Protein AF-X1A0X9-F1 (afdb_monomer)

Mean predicted aligned error: 16.01 Å

Sequence (288 aa):
DVGWDKLLSEEGLNEELKSFVETYFEEREELEEETRKKLEEKIEGTEGEEDKETEKIEEIKRKKLLKALTECVDLVEEVKKYYQNTSWDKLLCEGELSEELKSFINTYFKAKIKSGESIESSDVEETEKIKSKKSLKALIEKLQEMQVLLREKHKKLKDNILNDEKIEETRKEIDALTGKIDKFNKEISQRTLGGQIYLTLNDEEITEQFKKFWLDGKMIKEIDYPIFFAVNQKSLKNNKGEYRYKRGVKGGFLLDKYGRSIIDHDLDEIAEAFVKLAKKQNFNFWRT

pLDDT: mean 73.27, std 16.55, range [26.83, 92.25]

Nearest PDB structures (foldseek):
  5lj5-assembly1_G  TM=5.601E-01  e=1.591E+00  Saccharomyces cerevisiae
  6v1v-assembly1_C  TM=4.892E-01  e=6.220E+00  Bacillus thuringiensis
  1huw-assembly1_A-2  TM=1.581E-01  e=6.555E+00  Homo sapiens

Solvent-accessible surface area (backbone atoms only — not comparable to full-atom values): 17482 Å² total; per-residue (Å²): 141,79,75,90,77,76,71,78,62,78,88,80,60,61,67,69,60,54,51,52,51,51,54,54,47,53,60,48,49,53,51,51,50,55,50,46,51,66,48,44,80,72,45,90,80,87,88,87,92,58,74,73,64,49,53,54,51,49,52,53,51,50,57,52,49,52,51,54,48,50,55,49,51,52,49,51,53,55,50,36,75,80,41,73,85,45,50,53,83,49,90,73,71,76,86,80,57,56,69,66,60,53,50,46,52,58,49,56,42,51,50,38,68,70,70,68,61,72,88,82,78,80,90,81,86,86,84,76,101,66,91,69,78,79,48,72,66,60,52,52,54,52,45,52,54,50,53,52,52,49,52,54,53,53,47,49,62,71,69,62,79,58,55,76,72,56,48,55,54,50,48,54,51,45,53,54,50,48,57,50,46,52,52,50,50,54,56,49,15,63,72,30,70,36,12,39,53,34,39,43,74,70,35,68,72,49,31,51,53,48,52,52,53,51,48,52,61,51,45,59,70,71,65,67,70,91,79,87,85,87,77,73,88,42,60,56,46,48,100,83,71,45,76,37,60,37,61,44,99,87,70,48,72,36,59,46,102,83,72,45,74,36,68,43,61,50,63,66,61,53,50,52,52,49,51,53,48,37,57,75,70,62,38,79,94,61,72,125

Radius of gyration: 31.4 Å; Cα contacts (8 Å, |Δi|>4): 164; chains: 1; bounding box: 65×53×104 Å

Organism: NCBI:txid412755

Structure (mmCIF, N/CA/C/O backbone):
data_AF-X1A0X9-F1
#
_entry.id   AF-X1A0X9-F1
#
loop_
_atom_site.group_PDB
_atom_site.id
_atom_site.type_sym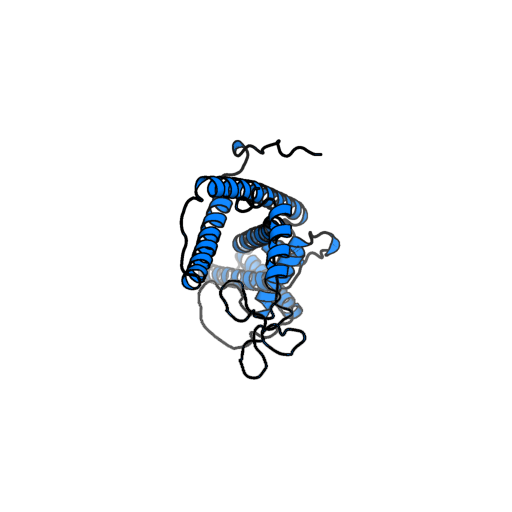bol
_atom_site.label_atom_id
_atom_site.label_alt_id
_atom_site.label_comp_id
_atom_site.label_asym_id
_atom_site.label_entity_id
_atom_site.label_seq_id
_atom_site.pdbx_PDB_ins_code
_atom_site.Cartn_x
_atom_site.Cartn_y
_atom_site.Cartn_z
_atom_site.occupancy
_atom_site.B_iso_or_equiv
_atom_site.auth_seq_id
_atom_site.auth_comp_id
_atom_site.auth_asym_id
_atom_site.auth_atom_id
_atom_site.pdbx_PDB_model_num
ATOM 1 N N . ASP A 1 1 ? -7.364 24.391 -23.425 1.00 31.00 1 ASP A N 1
ATOM 2 C CA . ASP A 1 1 ? -6.450 25.422 -22.908 1.00 31.00 1 ASP A CA 1
ATOM 3 C C . ASP A 1 1 ? -6.927 25.998 -21.596 1.00 31.00 1 ASP A C 1
ATOM 5 O O . ASP A 1 1 ? -7.719 26.929 -21.569 1.00 31.00 1 ASP A O 1
ATOM 9 N N . VAL A 1 2 ? -6.456 25.412 -20.497 1.00 32.84 2 VAL A N 1
ATOM 10 C CA . VAL A 1 2 ? -6.503 26.031 -19.170 1.00 32.84 2 VAL A CA 1
ATOM 11 C C . VAL A 1 2 ? -5.038 26.209 -18.787 1.00 32.84 2 VAL A C 1
ATOM 13 O O . VAL A 1 2 ? -4.324 25.223 -18.635 1.00 32.84 2 VAL A O 1
ATOM 16 N N . GLY A 1 3 ? -4.571 27.458 -18.807 1.00 27.02 3 GLY A N 1
ATOM 17 C CA . GLY A 1 3 ? -3.156 27.813 -18.708 1.00 27.02 3 GLY A CA 1
ATOM 18 C C . GLY A 1 3 ? -2.500 27.309 -17.424 1.00 27.02 3 GLY A C 1
ATOM 19 O O . GLY A 1 3 ? -3.051 27.452 -16.333 1.00 27.02 3 GLY A O 1
ATOM 20 N N . TRP A 1 4 ? -1.299 26.758 -17.587 1.00 35.25 4 TRP A N 1
ATOM 21 C CA . TRP A 1 4 ? -0.428 26.203 -16.548 1.00 35.25 4 TRP A CA 1
ATOM 22 C C . TRP A 1 4 ? 0.166 27.258 -15.590 1.00 35.25 4 TRP A C 1
ATOM 24 O O . TRP A 1 4 ? 0.872 26.898 -14.655 1.00 35.25 4 TRP A O 1
ATOM 34 N N . ASP A 1 5 ? -0.165 28.541 -15.774 1.00 33.53 5 ASP A N 1
ATOM 35 C CA . ASP A 1 5 ? 0.433 29.673 -15.049 1.00 33.53 5 ASP A CA 1
ATOM 36 C C . ASP A 1 5 ? -0.323 30.112 -13.787 1.00 33.53 5 ASP A C 1
ATOM 38 O O . ASP A 1 5 ? 0.104 31.044 -13.104 1.00 33.53 5 ASP A O 1
ATOM 42 N N . LYS A 1 6 ? -1.428 29.456 -13.407 1.00 39.69 6 LYS A N 1
ATOM 43 C CA . LYS A 1 6 ? -2.009 29.671 -12.070 1.00 39.69 6 LYS A CA 1
ATOM 44 C C . LYS A 1 6 ? -1.273 28.815 -11.043 1.00 39.69 6 LYS A C 1
ATOM 46 O O . LYS A 1 6 ? -1.774 27.803 -10.564 1.00 39.69 6 LYS A O 1
ATOM 51 N N . LEU A 1 7 ? -0.053 29.260 -10.757 1.00 39.19 7 LEU A N 1
ATOM 52 C CA . LEU A 1 7 ? 0.775 28.852 -9.631 1.00 39.19 7 LEU A CA 1
ATOM 53 C C . LEU A 1 7 ? -0.057 28.936 -8.344 1.00 39.19 7 LEU A C 1
ATOM 55 O O . LEU A 1 7 ? -0.486 30.018 -7.942 1.00 39.19 7 LEU A O 1
ATOM 59 N N . LEU A 1 8 ? -0.306 27.789 -7.715 1.00 39.22 8 LEU A N 1
ATOM 60 C CA . LEU A 1 8 ? -0.727 27.753 -6.318 1.00 39.22 8 LEU A CA 1
ATOM 61 C C . LEU A 1 8 ? 0.445 28.296 -5.492 1.00 39.22 8 LEU A C 1
ATOM 63 O O . LEU A 1 8 ? 1.533 27.727 -5.526 1.00 39.22 8 LEU A O 1
ATOM 67 N N . SER A 1 9 ? 0.244 29.422 -4.808 1.00 45.66 9 SER A N 1
ATOM 68 C CA . SER A 1 9 ? 1.232 29.968 -3.878 1.00 45.66 9 SER A CA 1
ATOM 69 C C . SER A 1 9 ? 1.396 29.015 -2.695 1.00 45.66 9 SER A C 1
ATOM 71 O O . SER A 1 9 ? 0.411 28.696 -2.023 1.00 45.66 9 SER A O 1
ATOM 73 N N . GLU A 1 10 ? 2.631 28.614 -2.402 1.00 46.69 10 GLU A N 1
ATOM 74 C CA . GLU A 1 10 ? 2.994 27.803 -1.229 1.00 46.69 10 GLU A CA 1
ATOM 75 C C . GLU A 1 10 ? 2.571 28.449 0.107 1.00 46.69 10 GLU A C 1
ATOM 77 O O . GLU A 1 10 ? 2.489 27.763 1.125 1.00 46.69 10 GLU A O 1
ATOM 82 N N . GLU A 1 11 ? 2.241 29.745 0.110 1.00 46.94 11 GLU A N 1
ATOM 83 C CA . GLU A 1 11 ? 1.729 30.508 1.258 1.00 46.94 11 GLU A CA 1
ATOM 84 C C . GLU A 1 11 ? 0.409 29.975 1.855 1.00 46.94 11 GLU A C 1
ATOM 86 O O . GLU A 1 11 ? 0.085 30.301 2.993 1.00 46.94 11 GLU A O 1
ATOM 91 N N . GLY A 1 12 ? -0.378 29.191 1.107 1.00 48.03 12 GLY A N 1
ATOM 92 C CA . GLY A 1 12 ? -1.723 28.757 1.523 1.00 48.03 12 GLY A CA 1
ATOM 93 C C . GLY A 1 12 ? -1.831 27.340 2.099 1.00 48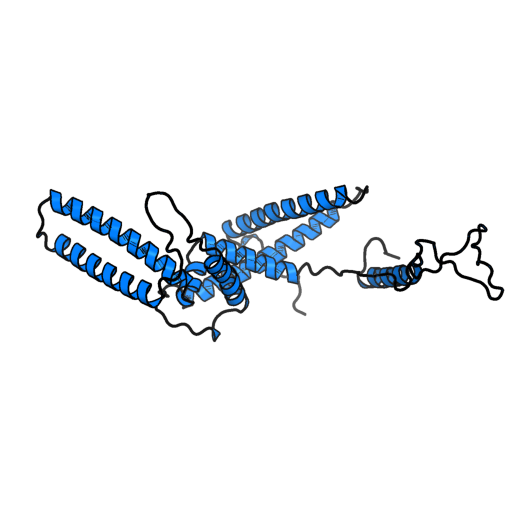.03 12 GLY A C 1
ATOM 94 O O . GLY A 1 12 ? -2.941 26.902 2.389 1.00 48.03 12 GLY A O 1
ATOM 95 N N . LEU A 1 13 ? -0.723 26.601 2.210 1.00 52.62 13 LEU A N 1
ATOM 96 C CA . LEU A 1 13 ? -0.721 25.168 2.537 1.00 52.62 13 LEU A CA 1
ATOM 97 C C . LEU A 1 13 ? -0.243 24.895 3.969 1.00 52.62 13 LEU A C 1
ATOM 99 O O . LEU A 1 13 ? 0.706 25.520 4.436 1.00 52.62 13 LEU A O 1
ATOM 103 N N . ASN A 1 14 ? -0.891 23.931 4.633 1.00 65.75 14 ASN A N 1
ATOM 104 C CA . ASN A 1 14 ? -0.558 23.469 5.985 1.00 65.75 14 ASN A CA 1
ATOM 105 C C . ASN A 1 14 ? 0.909 22.984 6.056 1.00 65.75 14 ASN A C 1
ATOM 107 O O . ASN A 1 14 ? 1.331 22.184 5.220 1.00 65.75 14 ASN A O 1
ATOM 111 N N . GLU A 1 15 ? 1.658 23.451 7.061 1.00 69.31 15 GLU A N 1
ATOM 112 C CA . GLU A 1 15 ? 3.047 23.061 7.379 1.00 69.31 15 GLU A CA 1
ATOM 113 C C . GLU A 1 15 ? 3.237 21.535 7.410 1.00 69.31 15 GLU A C 1
ATOM 115 O O . GLU A 1 15 ? 4.226 21.015 6.901 1.00 69.31 15 GLU A O 1
ATOM 120 N N . GLU A 1 16 ? 2.244 20.803 7.918 1.00 67.50 16 GLU A N 1
ATOM 121 C CA . GLU A 1 16 ? 2.253 19.337 7.995 1.00 67.50 16 GLU A CA 1
ATOM 122 C C . GLU A 1 16 ? 2.341 18.672 6.609 1.00 67.50 16 GLU A C 1
ATOM 124 O O . GLU A 1 16 ? 3.044 17.681 6.422 1.00 67.50 16 GLU A O 1
ATOM 129 N N . LEU A 1 17 ? 1.669 19.242 5.602 1.00 65.50 17 LEU A N 1
ATOM 130 C CA . LEU A 1 17 ? 1.714 18.722 4.233 1.00 65.50 17 LEU A CA 1
ATOM 131 C C . LEU A 1 17 ? 3.053 19.012 3.567 1.00 65.50 17 LEU A C 1
ATOM 133 O O . LEU A 1 17 ? 3.542 18.177 2.810 1.00 65.50 17 LEU A O 1
ATOM 137 N N . LYS A 1 18 ? 3.647 20.174 3.856 1.00 68.56 18 LYS A N 1
ATOM 138 C CA . LYS A 1 18 ? 4.980 20.524 3.355 1.00 68.56 18 LYS A CA 1
ATOM 139 C C . LYS A 1 18 ? 6.025 19.567 3.917 1.00 68.56 18 LYS A C 1
ATOM 141 O O . LYS A 1 18 ? 6.760 18.971 3.138 1.00 68.56 18 LYS A O 1
ATOM 146 N N . SER A 1 19 ? 5.996 19.341 5.232 1.00 76.50 19 SER A N 1
ATOM 147 C CA . SER A 1 19 ? 6.885 18.390 5.903 1.00 76.50 19 SER A CA 1
ATOM 148 C C . SER A 1 19 ? 6.728 16.972 5.349 1.00 76.50 19 SER A C 1
ATOM 150 O O . SER A 1 19 ? 7.728 16.344 5.024 1.00 76.50 19 SER A O 1
ATOM 152 N N . PHE A 1 20 ? 5.497 16.487 5.148 1.00 74.50 20 PHE A N 1
ATOM 153 C CA . PHE A 1 20 ? 5.277 15.157 4.570 1.00 74.50 20 PHE A CA 1
ATOM 154 C C . PHE A 1 20 ? 5.839 15.024 3.145 1.00 74.50 20 PHE A C 1
ATOM 156 O O . PHE A 1 20 ? 6.428 13.999 2.808 1.00 74.50 20 PHE A O 1
ATOM 163 N N . VAL A 1 21 ? 5.656 16.045 2.297 1.00 70.69 21 VAL A N 1
ATOM 164 C CA . VAL A 1 21 ? 6.217 16.056 0.936 1.00 70.69 21 VAL A CA 1
ATOM 165 C C . VAL A 1 21 ? 7.739 16.030 0.979 1.00 70.69 21 VAL A C 1
ATOM 167 O O . VAL A 1 21 ? 8.342 15.270 0.229 1.00 70.69 21 VAL A O 1
ATOM 170 N N . GLU A 1 22 ? 8.349 16.831 1.847 1.00 75.88 22 GLU A N 1
ATOM 171 C CA . GLU A 1 22 ? 9.802 16.909 1.990 1.00 75.88 22 GLU A CA 1
ATOM 172 C C . GLU A 1 22 ? 10.392 15.564 2.423 1.00 75.88 22 GLU A C 1
ATOM 174 O O . GLU A 1 22 ? 11.222 15.014 1.704 1.00 75.88 22 GLU A O 1
ATOM 179 N N . THR A 1 23 ? 9.846 14.950 3.478 1.00 81.06 23 THR A N 1
ATOM 180 C CA . THR A 1 23 ? 10.265 13.614 3.929 1.00 81.06 23 THR A CA 1
ATOM 181 C C . THR A 1 23 ? 10.050 12.543 2.856 1.00 81.06 23 THR A C 1
ATOM 183 O O . THR A 1 23 ? 10.909 11.690 2.652 1.00 81.06 23 THR A O 1
ATOM 186 N N . TYR A 1 24 ? 8.935 12.583 2.117 1.00 76.38 24 TYR A N 1
ATOM 187 C CA . TYR A 1 24 ? 8.699 11.644 1.014 1.00 76.38 24 TYR A CA 1
ATOM 188 C C . TYR A 1 24 ? 9.734 11.799 -0.114 1.00 76.38 24 TYR A C 1
ATOM 190 O O . TYR A 1 24 ? 10.134 10.803 -0.717 1.00 76.38 24 TYR A O 1
ATOM 198 N N . PHE A 1 25 ? 10.170 13.027 -0.419 1.00 71.88 25 PHE A N 1
ATOM 199 C CA . PHE A 1 25 ? 11.222 13.257 -1.411 1.00 71.88 25 PHE A CA 1
ATOM 200 C C . PHE A 1 25 ? 12.578 12.765 -0.930 1.00 71.88 25 PHE A C 1
ATOM 202 O O . PHE A 1 25 ? 13.231 12.075 -1.701 1.00 71.88 25 PHE A O 1
ATOM 209 N N . GLU A 1 26 ? 12.959 13.056 0.313 1.00 76.44 26 GLU A N 1
ATOM 210 C CA . GLU A 1 26 ? 14.209 12.564 0.904 1.00 76.44 26 GLU A CA 1
ATOM 211 C C . GLU A 1 26 ? 14.272 11.027 0.846 1.00 76.44 26 GLU A C 1
ATOM 213 O O . GLU A 1 26 ? 15.204 10.470 0.270 1.00 76.44 26 GLU A O 1
ATOM 218 N N . GLU A 1 27 ? 13.223 10.332 1.312 1.00 75.81 27 GLU A N 1
ATOM 219 C CA . GLU A 1 27 ? 13.134 8.861 1.259 1.00 75.81 27 GLU A CA 1
ATOM 220 C C . GLU A 1 27 ? 13.270 8.313 -0.177 1.00 75.81 27 GLU A C 1
ATOM 222 O O . GLU A 1 27 ? 13.864 7.257 -0.418 1.00 75.81 27 GLU A O 1
ATOM 227 N N . ARG A 1 28 ? 12.680 9.007 -1.157 1.00 71.94 28 ARG A N 1
ATOM 228 C CA . ARG A 1 28 ? 12.667 8.573 -2.559 1.00 71.94 28 ARG A CA 1
ATOM 229 C C . ARG A 1 28 ? 13.978 8.878 -3.271 1.00 71.94 28 ARG A C 1
ATOM 231 O O . ARG A 1 28 ? 14.395 8.083 -4.107 1.00 71.94 28 ARG A O 1
ATOM 238 N N . GLU A 1 29 ? 14.597 10.008 -2.964 1.00 69.69 29 GLU A N 1
ATOM 239 C CA . GLU A 1 29 ? 15.897 10.412 -3.486 1.00 69.69 29 GLU A CA 1
ATOM 240 C C . GLU A 1 29 ? 16.981 9.455 -2.992 1.00 69.69 29 GLU A C 1
ATOM 242 O O . GLU A 1 29 ? 17.726 8.938 -3.817 1.00 69.69 29 GLU A O 1
ATOM 247 N N . GLU A 1 30 ? 16.968 9.077 -1.710 1.00 69.88 30 GLU A N 1
ATOM 248 C CA . GLU A 1 30 ? 17.849 8.029 -1.177 1.00 69.88 30 GLU A CA 1
ATOM 249 C C . GLU A 1 30 ? 17.668 6.687 -1.915 1.00 69.88 30 GLU A C 1
ATOM 251 O O . GLU A 1 30 ? 18.644 6.024 -2.271 1.00 69.88 30 GLU A O 1
ATOM 256 N N . LEU A 1 31 ? 16.424 6.283 -2.206 1.00 66.75 31 LEU A N 1
ATOM 257 C CA . LEU A 1 31 ? 16.124 5.077 -2.995 1.00 66.75 31 LEU A CA 1
ATOM 258 C C . LEU A 1 31 ? 16.600 5.186 -4.455 1.00 66.75 31 LEU A C 1
ATOM 260 O O . LEU A 1 31 ? 17.125 4.220 -5.024 1.00 66.75 31 LEU A O 1
ATOM 264 N N . GLU A 1 32 ? 16.399 6.340 -5.090 1.00 66.94 32 GLU A N 1
ATOM 265 C CA . GLU A 1 32 ? 16.855 6.620 -6.454 1.00 66.94 32 GLU A CA 1
ATOM 266 C C . GLU A 1 32 ? 18.392 6.661 -6.524 1.00 66.94 32 GLU A C 1
ATOM 268 O O . GLU A 1 32 ? 18.976 6.107 -7.453 1.00 66.94 32 GLU A O 1
ATOM 273 N N . GLU A 1 33 ? 19.067 7.225 -5.526 1.00 67.56 33 GLU A N 1
ATOM 274 C CA . GLU A 1 33 ? 20.526 7.265 -5.427 1.00 67.56 33 GLU A CA 1
ATOM 275 C C . GLU A 1 33 ? 21.106 5.871 -5.151 1.00 67.56 33 GLU A C 1
ATOM 277 O O . GLU A 1 33 ? 22.054 5.446 -5.813 1.00 67.56 33 GLU A O 1
ATOM 282 N N . GLU A 1 34 ? 20.493 5.084 -4.262 1.00 69.00 34 GLU A N 1
ATOM 283 C CA . GLU A 1 34 ? 20.912 3.704 -4.009 1.00 69.00 34 GLU A CA 1
ATOM 284 C C . GLU A 1 34 ? 20.747 2.830 -5.266 1.00 69.00 34 GLU A C 1
ATOM 286 O O . GLU A 1 34 ? 21.601 1.992 -5.580 1.00 69.00 34 GLU A O 1
ATOM 291 N N . THR A 1 35 ? 19.663 3.024 -6.024 1.00 66.25 35 THR A N 1
ATOM 292 C CA . THR A 1 35 ? 19.456 2.325 -7.301 1.00 66.25 35 THR A CA 1
ATOM 293 C C . THR A 1 35 ? 20.410 2.804 -8.392 1.00 66.25 35 THR A C 1
ATOM 295 O O . THR A 1 35 ? 20.932 1.955 -9.119 1.00 66.25 35 THR A O 1
ATOM 298 N N . ARG A 1 36 ? 20.704 4.109 -8.479 1.00 64.38 36 ARG A N 1
ATOM 299 C CA . ARG A 1 36 ? 21.745 4.664 -9.362 1.00 64.38 36 ARG A CA 1
ATOM 300 C C . ARG A 1 36 ? 23.106 4.082 -9.035 1.00 64.38 36 ARG A C 1
ATOM 302 O O . ARG A 1 36 ? 23.714 3.497 -9.919 1.00 64.38 36 ARG A O 1
ATOM 309 N N . LYS A 1 37 ? 23.522 4.089 -7.771 1.00 67.94 37 LYS A N 1
ATOM 310 C CA . LYS A 1 37 ? 24.791 3.506 -7.322 1.00 67.94 37 LYS A CA 1
ATOM 311 C C . LYS A 1 37 ? 24.901 2.022 -7.678 1.00 67.94 37 LYS A C 1
ATOM 313 O O . LYS A 1 37 ? 25.917 1.584 -8.207 1.00 67.94 37 LYS A O 1
ATOM 318 N N . LYS A 1 38 ? 23.823 1.247 -7.497 1.00 69.75 38 LYS A N 1
ATOM 319 C CA . LYS A 1 38 ? 23.741 -0.169 -7.925 1.00 69.75 38 LYS A CA 1
ATOM 320 C C . LYS A 1 38 ? 23.810 -0.361 -9.451 1.00 69.75 38 LYS A C 1
ATOM 322 O O . LYS A 1 38 ? 24.124 -1.465 -9.910 1.00 69.75 38 LYS A O 1
ATOM 327 N N . LEU A 1 39 ? 23.441 0.648 -10.243 1.00 58.25 39 LEU A N 1
ATOM 328 C CA . LEU A 1 39 ? 23.500 0.643 -11.710 1.00 58.25 39 LEU A CA 1
ATOM 329 C C . LEU A 1 39 ? 24.841 1.178 -12.238 1.00 58.25 39 LEU A C 1
ATOM 331 O O . LEU A 1 39 ? 25.352 0.638 -13.214 1.00 58.25 39 LEU A O 1
ATOM 335 N N . GLU A 1 40 ? 25.440 2.162 -11.575 1.00 57.12 40 GLU A N 1
ATOM 336 C CA . GLU A 1 40 ? 26.763 2.728 -11.863 1.00 57.12 40 GLU A CA 1
ATOM 337 C C . GLU A 1 40 ? 27.885 1.762 -11.476 1.00 57.12 40 GLU A C 1
ATOM 339 O O . GLU A 1 40 ? 28.820 1.570 -12.244 1.00 57.12 40 GLU A O 1
ATOM 344 N N . GLU A 1 41 ? 27.737 1.001 -10.385 1.00 62.19 41 GLU A N 1
ATOM 345 C CA . GLU A 1 41 ? 28.606 -0.155 -10.104 1.00 62.19 41 GLU A CA 1
ATOM 346 C C . GLU A 1 41 ? 28.582 -1.203 -11.240 1.00 62.19 41 GLU A C 1
ATOM 348 O O . GLU A 1 41 ? 29.479 -2.043 -11.330 1.00 62.19 41 GLU A O 1
ATOM 353 N N . LYS A 1 42 ? 27.576 -1.166 -12.132 1.00 58.50 42 LYS A N 1
ATOM 354 C CA . LYS A 1 42 ? 27.473 -2.026 -13.325 1.00 58.50 42 LYS A CA 1
ATOM 355 C C . LYS A 1 42 ? 27.874 -1.337 -14.632 1.00 58.50 42 LYS A C 1
ATOM 357 O O . LYS A 1 42 ? 28.021 -2.039 -15.634 1.00 58.50 42 LYS A O 1
ATOM 362 N N . ILE A 1 43 ? 28.023 -0.013 -14.662 1.00 48.38 43 ILE A N 1
ATOM 363 C CA . ILE A 1 43 ? 28.309 0.766 -15.872 1.00 48.38 43 ILE A CA 1
ATOM 364 C C . ILE A 1 43 ? 29.393 1.792 -15.532 1.00 48.38 43 ILE A C 1
ATOM 366 O O . ILE A 1 43 ? 29.144 2.785 -14.860 1.00 48.38 43 ILE A O 1
ATOM 370 N N . GLU A 1 44 ? 30.611 1.543 -16.007 1.00 42.78 44 GLU A N 1
ATOM 371 C CA . GLU A 1 44 ? 31.772 2.385 -15.728 1.00 42.78 44 GLU A CA 1
ATOM 372 C C . GLU A 1 44 ? 31.692 3.722 -16.494 1.00 42.78 44 GLU A C 1
ATOM 374 O O . GLU A 1 44 ? 31.927 3.769 -17.701 1.00 42.78 44 GLU A O 1
ATOM 379 N N . GLY A 1 45 ? 31.394 4.798 -15.754 1.00 45.38 45 GLY A N 1
ATOM 380 C CA . GLY A 1 45 ? 31.780 6.184 -16.044 1.00 45.38 45 GLY A CA 1
ATOM 381 C C . GLY A 1 45 ? 30.829 7.020 -16.909 1.00 45.38 45 GLY A C 1
ATOM 382 O O . GLY A 1 45 ? 30.631 6.719 -18.079 1.00 45.38 45 GLY A O 1
ATOM 383 N N . THR A 1 46 ? 30.337 8.131 -16.346 1.00 42.00 46 THR A N 1
ATOM 384 C CA . THR A 1 46 ? 30.655 9.522 -16.750 1.00 42.00 46 THR A CA 1
ATOM 385 C C . THR A 1 46 ? 29.863 10.489 -15.866 1.00 42.00 46 THR A C 1
ATOM 387 O O . THR A 1 46 ? 28.642 10.525 -15.955 1.00 42.00 46 THR A O 1
ATOM 390 N N . GLU A 1 47 ? 30.560 11.288 -15.060 1.00 45.03 47 GLU A N 1
ATOM 391 C CA . GLU A 1 47 ? 30.011 12.469 -14.383 1.00 45.03 47 GLU A CA 1
ATOM 392 C C . GLU A 1 47 ? 30.404 13.729 -15.159 1.00 45.03 47 GLU A C 1
ATOM 394 O O . GLU A 1 47 ? 31.557 13.867 -15.583 1.00 45.03 47 GLU A O 1
ATOM 399 N N . GLY A 1 48 ? 29.469 14.670 -15.298 1.00 44.47 48 GLY A N 1
ATOM 400 C CA . GLY A 1 48 ? 29.806 16.052 -15.627 1.00 44.47 48 GLY A CA 1
ATOM 401 C C . GLY A 1 48 ? 28.700 16.843 -16.324 1.00 44.47 48 GLY A C 1
ATOM 402 O O . GLY A 1 48 ? 28.397 16.574 -17.481 1.00 44.47 48 GLY A O 1
ATOM 403 N N . GLU A 1 49 ? 28.229 17.884 -15.626 1.00 45.53 49 GLU A N 1
ATOM 404 C CA . GLU A 1 49 ? 27.329 18.979 -16.049 1.00 45.53 49 GLU A CA 1
ATOM 405 C C . GLU A 1 49 ? 25.811 18.689 -16.079 1.00 45.53 49 GLU A C 1
ATOM 407 O O . GLU A 1 49 ? 25.176 18.802 -17.125 1.00 45.53 49 GLU A O 1
ATOM 412 N N . GLU A 1 50 ? 25.185 18.424 -14.919 1.00 50.59 50 GLU A N 1
ATOM 413 C CA . GLU A 1 50 ? 23.714 18.276 -14.817 1.00 50.59 50 GLU A CA 1
ATOM 414 C C . GLU A 1 50 ? 23.019 19.117 -13.714 1.00 50.59 50 GLU A C 1
ATOM 416 O O . GLU A 1 50 ? 21.794 19.118 -13.644 1.00 50.59 50 GLU A O 1
ATOM 421 N N . ASP A 1 51 ? 23.717 19.912 -12.897 1.00 53.44 51 ASP A N 1
ATOM 422 C CA . ASP A 1 51 ? 23.160 20.396 -11.609 1.00 53.44 51 ASP A CA 1
ATOM 423 C C . ASP A 1 51 ? 22.012 21.429 -11.701 1.00 53.44 51 ASP A C 1
ATOM 425 O O . ASP A 1 51 ? 21.125 21.462 -10.857 1.00 53.44 51 ASP A O 1
ATOM 429 N N . LYS A 1 52 ? 21.973 22.294 -12.726 1.00 55.25 52 LYS A N 1
ATOM 430 C CA . LYS A 1 52 ? 20.940 23.360 -12.820 1.00 55.25 52 LYS A CA 1
ATOM 431 C C . LYS A 1 52 ? 19.658 22.936 -13.528 1.00 55.25 52 LYS A C 1
ATOM 433 O O . LYS A 1 52 ? 18.614 23.567 -13.360 1.00 55.25 52 LYS A O 1
ATOM 438 N N . GLU A 1 53 ? 19.754 21.961 -14.427 1.00 55.72 53 GLU A N 1
ATOM 439 C CA . GLU A 1 53 ? 18.591 21.441 -15.155 1.00 55.72 53 GLU A CA 1
ATOM 440 C C . GLU A 1 53 ? 17.875 20.382 -14.303 1.00 55.72 53 GLU A C 1
ATOM 442 O O . GLU A 1 53 ? 16.645 20.353 -14.288 1.00 55.72 53 GLU A O 1
ATOM 447 N N . THR A 1 54 ? 18.627 19.610 -13.511 1.00 61.75 54 THR A N 1
ATOM 448 C CA . THR A 1 54 ? 18.109 18.675 -12.498 1.00 61.75 54 THR A CA 1
ATOM 449 C C . THR A 1 54 ? 17.346 19.392 -11.385 1.00 61.75 54 THR A C 1
ATOM 451 O O . THR A 1 54 ? 16.191 19.043 -11.152 1.00 61.75 54 THR A O 1
ATOM 454 N N . GLU A 1 55 ? 17.891 20.473 -10.817 1.00 64.38 55 GLU A N 1
ATOM 455 C CA . GLU A 1 55 ? 17.228 21.266 -9.766 1.00 64.38 55 GLU A CA 1
ATOM 456 C C . GLU A 1 55 ? 15.853 21.807 -10.217 1.00 64.38 55 GLU A C 1
ATOM 458 O O . GLU A 1 55 ? 14.853 21.724 -9.501 1.00 64.38 55 GLU A O 1
ATOM 463 N N . LYS A 1 56 ? 15.746 22.282 -11.467 1.00 67.81 56 LYS A N 1
ATOM 464 C CA . LYS A 1 56 ? 14.463 22.728 -12.044 1.00 67.81 56 LYS A CA 1
ATOM 465 C C . LYS A 1 56 ? 13.480 21.580 -12.254 1.00 67.81 56 LYS A C 1
ATOM 467 O O . LYS A 1 56 ? 12.274 21.756 -12.074 1.00 67.81 56 LYS A O 1
ATOM 472 N N . ILE A 1 57 ? 13.969 20.419 -12.687 1.00 67.56 57 ILE A N 1
ATOM 473 C CA . ILE A 1 57 ? 13.143 19.219 -12.859 1.00 67.56 57 ILE A CA 1
ATOM 474 C C . ILE A 1 57 ? 12.607 18.760 -11.499 1.00 67.56 57 ILE A C 1
ATOM 476 O O . ILE A 1 57 ? 11.430 18.413 -11.396 1.00 67.56 57 ILE A O 1
ATOM 480 N N . GLU A 1 58 ? 13.430 18.797 -10.457 1.00 68.19 58 GLU A N 1
ATOM 481 C CA . GLU A 1 58 ? 13.033 18.483 -9.084 1.00 68.19 58 GLU A CA 1
ATOM 482 C C . GLU A 1 58 ? 12.002 19.462 -8.535 1.00 68.19 58 GLU A C 1
ATOM 484 O O . GLU A 1 58 ? 10.993 19.031 -7.979 1.00 68.19 58 GLU A O 1
ATOM 489 N N . GLU A 1 59 ? 12.174 20.764 -8.764 1.00 70.50 59 GLU A N 1
ATOM 490 C CA . GLU A 1 59 ? 11.188 21.771 -8.368 1.00 70.50 59 GLU A CA 1
ATOM 491 C C . GLU A 1 59 ? 9.827 21.524 -9.048 1.00 70.50 59 GLU A C 1
ATOM 493 O O . GLU A 1 59 ? 8.770 21.577 -8.409 1.00 70.50 59 GLU A O 1
ATOM 498 N N . ILE A 1 60 ? 9.831 21.178 -10.342 1.00 72.12 60 ILE A N 1
ATOM 499 C CA . ILE A 1 60 ? 8.611 20.812 -11.077 1.00 72.12 60 ILE A CA 1
ATOM 500 C C . ILE A 1 60 ? 7.983 19.538 -10.494 1.00 72.12 60 ILE A C 1
ATOM 502 O O . ILE A 1 60 ? 6.760 19.487 -10.322 1.00 72.12 60 ILE A O 1
ATOM 506 N N . LYS A 1 61 ? 8.789 18.516 -10.170 1.00 71.81 61 LYS A N 1
ATOM 507 C CA . LYS A 1 61 ? 8.315 17.282 -9.521 1.00 71.81 61 LYS A CA 1
ATOM 508 C C . LYS A 1 61 ? 7.673 17.589 -8.163 1.00 71.81 61 LYS A C 1
ATOM 510 O O . LYS A 1 61 ? 6.557 17.128 -7.921 1.00 71.81 61 LYS A O 1
ATOM 515 N N . ARG A 1 62 ? 8.321 18.404 -7.319 1.00 71.25 62 ARG A N 1
ATOM 516 C CA . ARG A 1 62 ? 7.819 18.819 -5.995 1.00 71.25 62 ARG A CA 1
ATOM 517 C C . ARG A 1 62 ? 6.465 19.512 -6.094 1.00 71.25 62 ARG A C 1
ATOM 519 O O . ARG A 1 62 ? 5.511 19.085 -5.447 1.00 71.25 62 ARG A O 1
ATOM 526 N N . LYS A 1 63 ? 6.333 20.508 -6.975 1.00 75.31 63 LYS A N 1
ATOM 527 C CA . LYS A 1 63 ? 5.071 21.249 -7.168 1.00 75.31 63 LYS A CA 1
ATOM 528 C C . LYS A 1 63 ? 3.919 20.352 -7.621 1.00 75.31 63 LYS A C 1
ATOM 530 O O . LYS A 1 63 ? 2.790 20.498 -7.150 1.00 75.31 63 LYS A O 1
ATOM 535 N N . LYS A 1 64 ? 4.188 19.410 -8.527 1.00 75.06 64 LYS A N 1
ATOM 536 C CA . LYS A 1 64 ? 3.184 18.445 -8.998 1.00 75.06 64 LYS A CA 1
ATOM 537 C C . LYS A 1 64 ? 2.752 17.481 -7.895 1.00 75.06 64 LYS A C 1
ATOM 539 O O . LYS A 1 64 ? 1.556 17.234 -7.747 1.00 75.06 64 LYS A O 1
ATOM 544 N N . LEU A 1 65 ? 3.702 16.982 -7.105 1.00 73.00 65 LEU A N 1
ATOM 545 C CA . LEU A 1 65 ? 3.411 16.105 -5.974 1.00 73.00 65 LEU A CA 1
ATOM 546 C C . LEU A 1 65 ? 2.571 16.823 -4.916 1.00 73.00 65 LEU A C 1
ATOM 548 O O . LEU A 1 65 ? 1.578 16.276 -4.449 1.00 73.00 65 LEU A O 1
ATOM 552 N N . LEU A 1 66 ? 2.927 18.069 -4.598 1.00 75.81 66 LEU A N 1
ATOM 553 C CA . LEU A 1 66 ? 2.191 18.894 -3.648 1.00 75.81 66 LEU A CA 1
ATOM 554 C C . LEU A 1 66 ? 0.726 19.039 -4.069 1.00 75.81 66 LEU A C 1
ATOM 556 O O . LEU A 1 66 ? -0.172 18.829 -3.263 1.00 75.81 66 LEU A O 1
ATOM 560 N N . LYS A 1 67 ? 0.472 19.287 -5.359 1.00 79.50 67 LYS A N 1
ATOM 561 C CA . LYS A 1 67 ? -0.888 19.309 -5.906 1.00 79.50 67 LYS A CA 1
ATOM 562 C C . LYS A 1 67 ? -1.601 17.959 -5.755 1.00 79.50 67 LYS A C 1
ATOM 564 O O . LYS A 1 67 ? -2.749 17.930 -5.321 1.00 79.50 67 LYS A O 1
ATOM 569 N N . ALA A 1 68 ? -0.939 16.852 -6.096 1.00 77.81 68 ALA A N 1
ATOM 570 C CA . ALA A 1 68 ? -1.514 15.512 -5.967 1.00 77.81 68 ALA A CA 1
ATOM 571 C C . ALA A 1 68 ? -1.822 15.136 -4.506 1.00 77.81 68 ALA A C 1
ATOM 573 O O . ALA A 1 68 ? -2.808 14.443 -4.247 1.00 77.81 68 ALA A O 1
ATOM 574 N N . LEU A 1 69 ? -1.005 15.603 -3.557 1.00 76.94 69 LEU A N 1
ATOM 575 C CA . LEU A 1 69 ? -1.237 15.421 -2.129 1.00 76.94 69 LEU A CA 1
ATOM 576 C C . LEU A 1 69 ? -2.430 16.248 -1.657 1.00 76.94 69 LEU A C 1
ATOM 578 O O . LEU A 1 69 ? -3.271 15.712 -0.946 1.00 76.94 69 LEU A O 1
ATOM 582 N N . THR A 1 70 ? -2.542 17.509 -2.083 1.00 78.31 70 THR A N 1
ATOM 583 C CA . THR A 1 70 ? -3.717 18.339 -1.786 1.00 78.31 70 THR A CA 1
ATOM 584 C C . THR A 1 70 ? -4.992 17.673 -2.301 1.00 78.31 70 THR A C 1
ATOM 586 O O . THR A 1 70 ? -5.935 17.513 -1.538 1.00 78.31 70 THR A O 1
ATOM 589 N N . GLU A 1 71 ? -4.989 17.156 -3.538 1.00 81.25 71 GLU A N 1
ATOM 590 C CA . GLU A 1 71 ? -6.112 16.371 -4.081 1.00 81.25 71 GLU A CA 1
ATOM 591 C C . GLU A 1 71 ? -6.433 15.133 -3.219 1.00 81.25 71 GLU A C 1
ATOM 593 O O . GLU A 1 71 ? -7.600 14.797 -3.016 1.00 81.25 71 GLU A O 1
ATOM 598 N N . CYS A 1 72 ? -5.410 14.441 -2.703 1.00 80.00 72 CYS A N 1
ATOM 599 C CA . CYS A 1 72 ? -5.592 13.290 -1.817 1.00 80.00 72 CYS A CA 1
ATOM 600 C C . CYS A 1 72 ? -6.196 13.694 -0.468 1.00 80.00 72 CYS A C 1
ATOM 602 O O . CYS A 1 72 ? -7.058 12.990 0.051 1.00 80.00 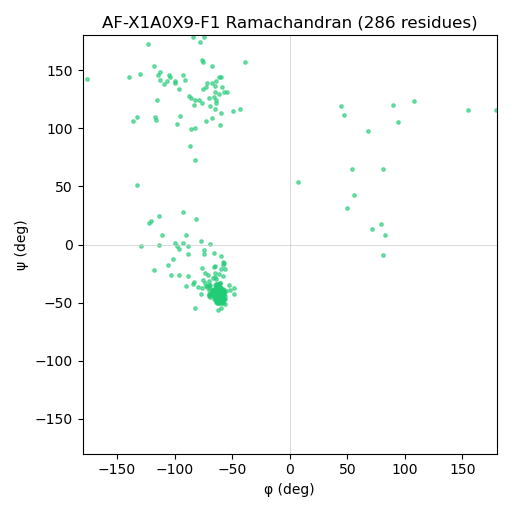72 CYS A O 1
ATOM 604 N N . VAL A 1 73 ? -5.735 14.800 0.117 1.00 79.38 73 VAL A N 1
ATOM 605 C CA . VAL A 1 73 ? -6.239 15.323 1.393 1.00 79.38 73 VAL A CA 1
ATOM 606 C C . VAL A 1 73 ? -7.688 15.759 1.239 1.00 79.38 73 VAL A C 1
ATOM 608 O O . VAL A 1 73 ? -8.517 15.339 2.040 1.00 79.38 73 VAL A O 1
ATOM 611 N N . ASP A 1 74 ? -8.009 16.489 0.171 1.00 79.88 74 ASP A N 1
ATOM 612 C CA . ASP A 1 74 ? -9.376 16.903 -0.150 1.00 79.88 74 ASP A CA 1
ATOM 613 C C . ASP A 1 74 ? -10.300 15.685 -0.294 1.00 79.88 74 ASP A C 1
ATOM 615 O O . ASP A 1 74 ? -11.397 15.661 0.267 1.00 79.88 74 ASP A O 1
ATOM 619 N N . LEU A 1 75 ? -9.837 14.631 -0.976 1.00 77.00 75 LEU A N 1
ATOM 620 C CA . LEU A 1 75 ? -10.577 13.376 -1.100 1.00 77.00 75 LEU A CA 1
ATOM 621 C C . LEU A 1 75 ? -10.753 12.680 0.253 1.00 77.00 75 LEU A C 1
ATOM 623 O O . LEU A 1 75 ? -11.845 12.210 0.563 1.00 77.00 75 LEU A O 1
ATOM 627 N N . VAL A 1 76 ? -9.711 12.618 1.084 1.00 74.50 76 VAL A N 1
ATOM 628 C CA . VAL A 1 76 ? -9.805 12.042 2.433 1.00 74.50 76 VAL A CA 1
ATOM 629 C C . VAL A 1 76 ? -10.789 12.836 3.288 1.00 74.50 76 VAL A C 1
ATOM 631 O O . VAL A 1 76 ? -11.585 12.229 3.998 1.00 74.50 76 VAL A O 1
ATOM 634 N N . GLU A 1 77 ? -10.783 14.166 3.221 1.00 77.19 77 GLU A N 1
ATOM 635 C CA . GLU A 1 77 ? -11.734 15.020 3.933 1.00 77.19 77 GLU A CA 1
ATOM 636 C C . GLU A 1 77 ? -13.168 14.848 3.426 1.00 77.19 77 GLU A C 1
ATOM 638 O O . GLU A 1 77 ? -14.106 14.772 4.224 1.00 77.19 77 GLU A O 1
ATOM 643 N N . GLU A 1 78 ? -13.359 14.753 2.111 1.00 75.62 78 GLU A N 1
ATOM 644 C CA . GLU A 1 78 ? -14.661 14.498 1.504 1.00 75.62 78 GLU A CA 1
ATOM 645 C C . GLU A 1 78 ? -15.210 13.142 1.947 1.00 75.62 78 GLU A C 1
ATOM 647 O O . GLU A 1 78 ? -16.323 13.064 2.469 1.00 75.62 78 GLU A O 1
ATOM 652 N N . VAL A 1 79 ? -14.405 12.085 1.844 1.00 71.19 79 VAL A N 1
ATOM 653 C CA . VAL A 1 79 ? -14.772 10.748 2.312 1.00 71.19 79 VAL A CA 1
ATOM 654 C C . VAL A 1 79 ? -15.008 10.776 3.829 1.00 71.19 79 VAL A C 1
ATOM 656 O O . VAL A 1 79 ? -16.006 10.239 4.306 1.00 71.19 79 VAL A O 1
ATOM 659 N N . LYS A 1 80 ? -14.192 11.485 4.618 1.00 73.38 80 LYS A N 1
ATOM 660 C CA . LYS A 1 80 ? -14.435 11.649 6.059 1.00 73.38 80 LYS A CA 1
ATOM 661 C C . LYS A 1 80 ? -15.816 12.230 6.343 1.00 73.38 80 LYS A C 1
ATOM 663 O O . LYS A 1 80 ? -16.471 11.703 7.228 1.00 73.38 80 LYS A O 1
ATOM 668 N N . LYS A 1 81 ? -16.332 13.204 5.586 1.00 72.19 81 LYS A N 1
ATOM 669 C CA . LYS A 1 81 ? -17.692 13.748 5.815 1.00 72.19 81 LYS A CA 1
ATOM 670 C C . LYS A 1 81 ? -18.786 12.680 5.736 1.00 72.19 81 LYS A C 1
ATOM 672 O O . LYS A 1 81 ? -19.728 12.708 6.527 1.00 72.19 81 LYS A O 1
ATOM 677 N N . TYR A 1 82 ? -18.659 11.730 4.814 1.00 64.75 82 TYR A N 1
ATOM 678 C CA . TYR A 1 82 ? -19.632 10.647 4.646 1.00 64.75 82 TYR A CA 1
ATOM 679 C C . TYR A 1 82 ? -19.394 9.489 5.622 1.00 64.75 82 TYR A C 1
ATOM 681 O O . TYR A 1 82 ? -20.348 8.849 6.078 1.00 64.75 82 TYR A O 1
ATOM 689 N N . TYR A 1 83 ? -18.130 9.245 5.981 1.00 64.38 83 TYR A N 1
ATOM 690 C CA . TYR A 1 83 ? -17.716 8.032 6.677 1.00 64.38 83 TYR A CA 1
ATOM 691 C C . TYR A 1 83 ? -17.217 8.235 8.122 1.00 64.38 83 TYR A C 1
ATOM 693 O O . TYR A 1 83 ? -16.957 7.234 8.786 1.00 64.38 83 TYR A O 1
ATOM 701 N N . GLN A 1 84 ? -17.179 9.465 8.657 1.00 56.03 84 GLN A N 1
ATOM 702 C CA . GLN A 1 84 ? -16.605 9.820 9.976 1.00 56.03 84 GLN A CA 1
ATOM 703 C C . GLN A 1 84 ? -17.137 8.981 11.141 1.00 56.03 84 GLN A C 1
ATOM 705 O O . GLN A 1 84 ? -16.403 8.659 12.066 1.00 56.03 84 GLN A O 1
ATOM 710 N N . ASN A 1 85 ? -18.416 8.608 11.075 1.00 55.59 85 ASN A N 1
ATOM 711 C CA . ASN A 1 85 ? -19.120 7.856 12.117 1.00 55.59 85 ASN A CA 1
ATOM 712 C C . ASN A 1 85 ? -19.507 6.445 11.647 1.00 55.59 85 ASN A C 1
ATOM 714 O O . ASN A 1 85 ? -20.508 5.879 12.092 1.00 55.59 85 ASN A O 1
ATOM 718 N N . THR A 1 86 ? -18.782 5.898 10.671 1.00 57.59 86 THR A N 1
ATOM 719 C CA . THR A 1 86 ? -19.070 4.568 10.132 1.00 57.59 86 THR A CA 1
ATOM 720 C C . THR A 1 86 ? -18.443 3.523 11.033 1.00 57.59 86 THR A C 1
ATOM 722 O O . THR A 1 86 ? -17.250 3.251 10.969 1.00 57.59 86 THR A O 1
ATOM 725 N N . SER A 1 87 ? -19.276 2.934 11.882 1.00 60.84 87 SER A N 1
ATOM 726 C CA . SER A 1 87 ? -18.937 1.699 12.575 1.00 60.84 87 SER A CA 1
ATOM 727 C C . SER A 1 87 ? -18.839 0.546 11.565 1.00 60.84 87 SER A C 1
ATOM 729 O O . SER A 1 87 ? -19.461 0.574 10.500 1.00 60.84 87 SER A O 1
ATOM 731 N N . TRP A 1 88 ? -18.044 -0.477 11.887 1.00 61.06 88 TRP A N 1
ATOM 732 C CA . TRP A 1 88 ? -17.787 -1.641 11.025 1.00 61.06 88 TRP A CA 1
ATOM 733 C C . TRP A 1 88 ? -19.053 -2.423 10.635 1.00 61.06 88 TRP A C 1
ATOM 735 O O . TRP A 1 88 ? -18.999 -3.249 9.722 1.00 61.06 88 TRP A O 1
ATOM 745 N N . ASP A 1 89 ? -20.163 -2.184 11.336 1.00 56.66 89 ASP A N 1
ATOM 746 C CA . ASP A 1 89 ? -21.489 -2.772 11.139 1.00 56.66 89 ASP A CA 1
ATOM 747 C C . ASP A 1 89 ? -22.371 -2.003 10.137 1.00 56.66 89 ASP A C 1
ATOM 749 O O . ASP A 1 89 ? -23.431 -2.497 9.744 1.00 56.66 89 ASP A O 1
ATOM 753 N N . LYS A 1 90 ? -21.948 -0.818 9.680 1.00 65.25 90 LYS A N 1
ATOM 754 C CA . LYS A 1 90 ? -22.695 -0.032 8.695 1.00 65.25 90 LYS A CA 1
ATOM 755 C C . LYS A 1 90 ? -22.511 -0.635 7.298 1.00 65.25 90 LYS A C 1
ATOM 757 O O . LYS A 1 90 ? -21.395 -0.750 6.795 1.00 65.25 90 LYS A O 1
ATOM 762 N N . LEU A 1 91 ? -23.618 -1.019 6.660 1.00 52.09 91 LEU A N 1
ATOM 763 C CA . LEU A 1 91 ? -23.621 -1.517 5.283 1.00 52.09 91 LEU A CA 1
ATOM 764 C C . LEU A 1 91 ? -23.298 -0.371 4.322 1.00 52.09 91 LEU A C 1
ATOM 766 O O . LEU A 1 91 ? -24.039 0.607 4.254 1.00 52.09 91 LEU A O 1
ATOM 770 N N . LEU A 1 92 ? -22.204 -0.511 3.579 1.00 59.19 92 LEU A N 1
ATOM 771 C CA . LEU A 1 92 ? -21.782 0.451 2.566 1.00 59.19 92 LEU A CA 1
ATOM 772 C C . LEU A 1 92 ? -21.892 -0.171 1.179 1.00 59.19 92 LEU A C 1
ATOM 774 O O . LEU A 1 92 ? -21.585 -1.350 0.996 1.00 59.19 92 LEU A O 1
ATOM 778 N N . CYS A 1 93 ? -22.311 0.631 0.203 1.00 51.81 93 CYS A N 1
ATOM 779 C CA . CYS A 1 93 ? -22.266 0.243 -1.199 1.00 51.81 93 CYS A CA 1
ATOM 780 C C . CYS A 1 93 ? -20.886 0.579 -1.774 1.00 51.81 93 CYS A C 1
ATOM 782 O O . CYS A 1 93 ? -20.458 1.728 -1.741 1.00 51.81 93 CYS A O 1
ATOM 784 N N . GLU A 1 94 ? -20.213 -0.409 -2.370 1.00 51.34 94 GLU A N 1
ATOM 785 C CA . GLU A 1 94 ? -18.915 -0.232 -3.045 1.00 51.34 94 GLU A CA 1
ATOM 786 C C . GLU A 1 94 ? -18.943 0.835 -4.157 1.00 51.34 94 GLU A C 1
ATOM 788 O O . GLU A 1 94 ? -17.902 1.372 -4.522 1.00 51.34 94 GLU A O 1
ATOM 793 N N . GLY A 1 95 ? -20.120 1.167 -4.698 1.00 51.47 95 GLY A N 1
ATOM 794 C CA . GLY A 1 95 ? -20.283 2.117 -5.803 1.00 51.47 95 GLY A CA 1
ATOM 795 C C . GLY A 1 95 ? -19.884 3.567 -5.501 1.00 51.47 95 GLY A C 1
ATOM 796 O O . GLY A 1 95 ? -19.632 4.307 -6.444 1.00 51.47 95 GLY A O 1
ATOM 797 N N . GLU A 1 96 ? -19.785 3.969 -4.231 1.00 59.59 96 GLU A N 1
ATOM 798 C CA . GLU A 1 96 ? -19.507 5.363 -3.832 1.00 59.59 96 GLU A CA 1
ATOM 799 C C . GLU A 1 96 ? -18.021 5.650 -3.543 1.00 59.59 96 GLU A C 1
ATOM 801 O O . GLU A 1 96 ? -17.651 6.785 -3.259 1.00 59.59 96 GLU A O 1
ATOM 806 N N . LEU A 1 97 ? -17.151 4.636 -3.602 1.00 67.81 97 LEU A N 1
ATOM 807 C CA . LEU A 1 97 ? -15.720 4.783 -3.307 1.00 67.81 97 LEU A CA 1
ATOM 808 C C . LEU A 1 97 ? -14.922 5.106 -4.579 1.00 67.81 97 LEU A C 1
ATOM 810 O O . LEU A 1 97 ? -15.167 4.510 -5.630 1.00 67.81 97 LEU A O 1
ATOM 814 N N . SER A 1 98 ? -13.920 5.986 -4.470 1.00 76.94 98 SER A N 1
ATOM 815 C CA . SER A 1 98 ? -12.950 6.215 -5.552 1.00 76.94 98 SER A CA 1
ATOM 816 C C . SER A 1 98 ? -12.170 4.926 -5.850 1.00 76.94 98 SER A C 1
ATOM 818 O O . SER A 1 98 ? -11.882 4.125 -4.954 1.00 76.94 98 SER A O 1
ATOM 820 N N . GLU A 1 99 ? -11.846 4.706 -7.124 1.00 81.44 99 GLU A N 1
ATOM 821 C CA . GLU A 1 99 ? -11.147 3.501 -7.588 1.00 81.44 99 GLU A CA 1
ATOM 822 C C . GLU A 1 99 ? -9.771 3.340 -6.936 1.00 81.44 99 GLU A C 1
ATOM 824 O O . GLU A 1 99 ? -9.333 2.230 -6.635 1.00 81.44 99 GLU A O 1
ATOM 829 N N . GLU A 1 100 ? -9.104 4.448 -6.646 1.00 81.44 100 GLU A N 1
ATOM 830 C CA . GLU A 1 100 ? -7.828 4.480 -5.949 1.00 81.44 100 GLU A CA 1
ATOM 831 C C . GLU A 1 100 ? -7.950 3.995 -4.496 1.00 81.44 100 GLU A C 1
ATOM 833 O O . GLU A 1 100 ? -7.157 3.155 -4.066 1.00 81.44 100 GLU A O 1
ATOM 838 N N . LEU A 1 101 ? -8.975 4.442 -3.757 1.00 82.25 101 LEU A N 1
ATOM 839 C CA . LEU A 1 101 ? -9.236 3.968 -2.392 1.00 82.25 101 LEU A CA 1
ATOM 840 C C . LEU A 1 101 ? -9.610 2.479 -2.388 1.00 82.25 101 LEU A C 1
ATOM 842 O O . LEU A 1 101 ? -9.098 1.711 -1.572 1.00 82.25 101 LEU A O 1
ATOM 846 N N . LYS A 1 102 ? -10.433 2.032 -3.346 1.00 85.38 102 LYS A N 1
ATOM 847 C CA . LYS A 1 102 ? -10.732 0.601 -3.530 1.00 85.38 102 LYS A CA 1
ATOM 848 C C . LYS A 1 102 ? -9.472 -0.207 -3.810 1.00 85.38 102 LYS A C 1
ATOM 850 O O . LYS A 1 102 ? -9.314 -1.296 -3.257 1.00 85.38 102 LYS A O 1
ATOM 855 N N . SER A 1 103 ? -8.598 0.287 -4.684 1.00 87.62 103 SER A N 1
ATOM 856 C CA . SER A 1 103 ? -7.348 -0.378 -5.052 1.00 87.62 103 SER A CA 1
ATOM 857 C C . SER A 1 103 ? -6.418 -0.511 -3.847 1.00 87.62 103 SER A C 1
ATOM 859 O O . SER A 1 103 ? -5.924 -1.609 -3.567 1.00 87.62 103 SER A O 1
ATOM 861 N N . PHE A 1 104 ? -6.264 0.568 -3.073 1.00 89.44 104 PHE A N 1
ATOM 862 C CA . PHE A 1 104 ? -5.484 0.563 -1.840 1.00 89.44 104 PHE A CA 1
ATOM 863 C C . PHE A 1 104 ? -6.034 -0.445 -0.830 1.00 89.44 104 PHE A C 1
ATOM 865 O O . PHE A 1 104 ? -5.306 -1.342 -0.411 1.00 89.44 104 PHE A O 1
ATOM 872 N N . ILE A 1 105 ? -7.327 -0.363 -0.495 1.00 87.12 105 ILE A N 1
ATOM 873 C CA . ILE A 1 105 ? -7.974 -1.262 0.473 1.00 87.12 105 ILE A CA 1
ATOM 874 C C . ILE A 1 105 ? -7.793 -2.723 0.054 1.00 87.12 105 ILE A C 1
ATOM 876 O O . ILE A 1 105 ? -7.380 -3.572 0.851 1.00 87.12 105 ILE A O 1
ATOM 880 N N . ASN A 1 106 ? -8.050 -3.014 -1.224 1.00 86.19 106 ASN A N 1
ATOM 881 C CA . ASN A 1 106 ? -7.879 -4.347 -1.778 1.00 86.19 106 ASN A CA 1
ATOM 882 C C . ASN A 1 106 ? -6.433 -4.829 -1.705 1.00 86.19 106 ASN A C 1
ATOM 884 O O . ASN A 1 106 ? -6.225 -6.025 -1.548 1.00 86.19 106 ASN A O 1
ATOM 888 N N . THR A 1 107 ? -5.443 -3.958 -1.842 1.00 87.12 107 THR A N 1
ATOM 889 C CA . THR A 1 107 ? -4.033 -4.357 -1.821 1.00 87.12 107 THR A CA 1
ATOM 890 C C . THR A 1 107 ? -3.539 -4.511 -0.384 1.00 87.12 107 THR A C 1
ATOM 892 O O . THR A 1 107 ? -3.098 -5.595 0.003 1.00 87.12 107 THR A O 1
ATOM 895 N N . TYR A 1 108 ? -3.706 -3.467 0.429 1.00 87.12 108 TYR A N 1
ATOM 896 C CA . TYR A 1 108 ? -3.223 -3.372 1.804 1.00 87.12 108 TYR A CA 1
ATOM 897 C C . TYR A 1 108 ? -3.851 -4.438 2.713 1.00 87.12 108 TYR A C 1
ATOM 899 O O . TYR A 1 108 ? -3.148 -5.271 3.291 1.00 87.12 108 TYR A O 1
ATOM 907 N N . PHE A 1 109 ? -5.186 -4.497 2.797 1.00 85.00 109 PHE A N 1
ATOM 908 C CA . PHE A 1 109 ? -5.843 -5.432 3.713 1.00 85.00 109 PHE A CA 1
ATOM 909 C C . PHE A 1 109 ? -5.810 -6.876 3.209 1.00 85.00 109 PHE A C 1
ATOM 911 O O . PHE A 1 109 ? -5.701 -7.786 4.029 1.00 85.00 109 PHE A O 1
ATOM 918 N N . LYS A 1 110 ? -5.818 -7.139 1.889 1.00 82.06 110 LYS A N 1
ATOM 919 C CA . LYS A 1 110 ? -5.613 -8.521 1.401 1.00 82.06 110 LYS A CA 1
ATOM 920 C C . LYS A 1 110 ? -4.209 -9.024 1.712 1.00 82.06 110 LYS A C 1
ATOM 922 O O . LYS A 1 110 ? -4.077 -10.201 2.040 1.00 82.06 110 LYS A O 1
ATOM 927 N N . ALA A 1 111 ? -3.180 -8.181 1.604 1.00 79.56 111 ALA A N 1
ATOM 928 C CA . ALA A 1 111 ? -1.822 -8.554 1.992 1.00 79.56 111 ALA A CA 1
ATOM 929 C C . ALA A 1 111 ? -1.755 -8.881 3.491 1.00 79.56 111 ALA A C 1
ATOM 931 O O . ALA A 1 111 ? -1.280 -9.951 3.860 1.00 79.56 111 ALA A O 1
ATOM 932 N N . LYS A 1 112 ? -2.359 -8.037 4.332 1.00 76.31 112 LYS A N 1
ATOM 933 C CA . LYS A 1 112 ? -2.409 -8.210 5.792 1.00 76.31 112 LYS A CA 1
ATOM 934 C C . LYS A 1 112 ? -3.174 -9.462 6.238 1.00 76.31 112 LYS A C 1
ATOM 936 O O . LYS A 1 112 ? -2.733 -10.211 7.104 1.00 76.31 112 LYS A O 1
ATOM 941 N N . ILE A 1 113 ? -4.300 -9.753 5.582 1.00 72.44 113 ILE A N 1
ATOM 942 C CA . ILE A 1 113 ? -5.067 -10.988 5.807 1.00 72.44 113 ILE A CA 1
ATOM 943 C C . ILE A 1 113 ? -4.247 -12.226 5.399 1.00 72.44 113 ILE A C 1
ATOM 945 O O . ILE A 1 113 ? -4.378 -13.276 6.029 1.00 72.44 113 ILE A O 1
ATOM 949 N N . LYS A 1 114 ? -3.402 -12.123 4.362 1.00 69.50 114 LYS A N 1
ATOM 950 C CA . LYS A 1 114 ? -2.521 -13.214 3.912 1.00 69.50 114 LYS A CA 1
ATOM 951 C C . LYS A 1 114 ? -1.297 -13.409 4.812 1.00 69.50 114 LYS A C 1
ATOM 953 O O . LYS A 1 114 ? -0.915 -14.558 5.009 1.00 69.50 114 LYS A O 1
ATOM 958 N N . SER A 1 115 ? -0.695 -12.339 5.339 1.00 57.84 115 SER A N 1
ATOM 959 C CA . SER A 1 115 ? 0.485 -12.430 6.214 1.00 57.84 115 SER A CA 1
ATOM 960 C C . SER A 1 115 ? 0.144 -12.886 7.637 1.00 57.84 115 SER A C 1
ATOM 962 O O . SER A 1 115 ? 1.002 -13.425 8.330 1.00 57.84 115 SER A O 1
ATOM 964 N N . GLY A 1 116 ? -1.113 -12.751 8.075 1.00 55.84 116 GLY A N 1
ATOM 965 C CA . GLY A 1 116 ? -1.531 -13.162 9.422 1.00 55.84 116 GLY A CA 1
ATOM 966 C C . GLY A 1 116 ? -1.003 -12.248 10.538 1.00 55.84 116 GLY A C 1
ATOM 967 O O . GLY A 1 116 ? -1.082 -12.605 11.721 1.00 55.84 116 GLY A O 1
ATOM 968 N N . GLU A 1 117 ? -0.480 -11.077 10.172 1.00 47.03 117 GLU A N 1
ATOM 969 C CA . GLU A 1 117 ? -0.039 -10.022 11.082 1.00 47.03 117 GLU A CA 1
ATOM 970 C C . GLU A 1 117 ? -1.229 -9.135 11.464 1.00 47.03 117 GLU A C 1
ATOM 972 O O . GLU A 1 117 ? -1.637 -8.222 10.742 1.00 47.03 117 GLU A O 1
ATOM 977 N N . SER A 1 118 ? -1.798 -9.387 12.643 1.00 43.12 118 SER A N 1
ATOM 978 C CA . SER A 1 118 ? -2.417 -8.302 13.400 1.00 43.12 118 SER A CA 1
ATOM 979 C C . SER A 1 118 ? -1.280 -7.413 13.894 1.00 43.12 118 SER A C 1
ATOM 981 O O . SER A 1 118 ? -0.376 -7.950 14.528 1.00 43.12 118 SER A O 1
ATOM 983 N N . ILE A 1 119 ? -1.317 -6.105 13.619 1.00 40.78 119 ILE A N 1
ATOM 984 C CA . ILE A 1 119 ? -0.354 -5.131 14.169 1.00 40.78 119 ILE A CA 1
ATOM 985 C C . ILE A 1 119 ? -0.135 -5.440 15.655 1.00 40.78 119 ILE A C 1
ATOM 987 O O . ILE A 1 119 ? -1.093 -5.405 16.435 1.00 40.78 119 ILE A O 1
ATOM 991 N N . GLU A 1 120 ? 1.093 -5.807 16.008 1.00 38.56 120 GLU A N 1
ATOM 992 C CA . GLU A 1 120 ? 1.520 -6.007 17.385 1.00 38.56 120 GLU A CA 1
ATOM 993 C C . GLU A 1 120 ? 1.659 -4.656 18.083 1.00 38.56 120 GLU A C 1
ATOM 995 O O . GLU A 1 120 ? 2.268 -3.726 17.567 1.00 38.56 120 GLU A O 1
ATOM 1000 N N . SER A 1 121 ? 1.151 -4.595 19.307 1.00 26.83 121 SER A N 1
ATOM 1001 C CA . SER A 1 121 ? 1.745 -3.784 20.361 1.00 26.83 121 SER A CA 1
ATOM 1002 C C . SER A 1 121 ? 1.829 -4.672 21.606 1.00 26.83 121 SER A C 1
ATOM 1004 O O . SER A 1 121 ? 0.791 -5.047 22.156 1.00 26.83 121 SER A O 1
ATOM 1006 N N . SER A 1 122 ? 3.067 -5.040 21.949 1.00 33.97 122 SER A N 1
ATOM 1007 C CA . SER A 1 122 ? 3.615 -5.467 23.249 1.00 33.97 122 SER A CA 1
ATOM 1008 C C . SER A 1 122 ? 2.842 -6.467 24.131 1.00 33.97 122 SER A C 1
ATOM 1010 O O . SER A 1 122 ? 1.766 -6.172 24.648 1.00 33.97 122 SER A O 1
ATOM 1012 N N . ASP A 1 123 ? 3.517 -7.597 24.366 1.00 35.94 123 ASP A N 1
ATOM 1013 C CA . ASP A 1 123 ? 3.593 -8.433 25.573 1.00 35.94 123 ASP A CA 1
ATOM 1014 C C . ASP A 1 123 ? 2.301 -8.827 26.310 1.00 35.94 123 ASP A C 1
ATOM 1016 O O . ASP A 1 123 ? 1.646 -8.034 26.980 1.00 35.94 123 ASP A O 1
ATOM 1020 N N . VAL A 1 124 ? 1.975 -10.121 26.258 1.00 28.91 124 VAL A N 1
ATOM 1021 C CA . VAL A 1 124 ? 2.121 -11.073 27.378 1.00 28.91 124 VAL A CA 1
ATOM 1022 C C . VAL A 1 124 ? 1.728 -12.464 26.865 1.00 28.91 124 VAL A C 1
ATOM 1024 O O . VAL A 1 124 ? 0.840 -12.627 26.028 1.00 28.91 124 VAL A O 1
ATOM 1027 N N . GLU A 1 125 ? 2.482 -13.433 27.363 1.00 32.25 125 GLU A N 1
ATOM 1028 C CA . GLU A 1 125 ? 2.512 -14.862 27.096 1.00 32.25 125 GLU A CA 1
ATOM 1029 C C . GLU A 1 125 ? 1.182 -15.609 26.881 1.00 32.25 125 GLU A C 1
ATOM 1031 O O . GLU A 1 125 ? 0.119 -15.293 27.409 1.00 32.25 125 GLU A O 1
ATOM 1036 N N . GLU A 1 126 ? 1.387 -16.728 26.184 1.00 29.31 126 GLU A N 1
ATOM 1037 C CA . GLU A 1 126 ? 0.670 -17.998 26.252 1.00 29.31 126 GLU A CA 1
ATOM 1038 C C . GLU A 1 126 ? -0.495 -18.282 25.287 1.00 29.31 126 GLU A C 1
ATOM 1040 O O . GLU A 1 126 ? -1.661 -17.944 25.474 1.00 29.31 126 GLU A O 1
ATOM 1045 N N . THR A 1 127 ? -0.118 -19.149 24.341 1.00 27.92 127 THR A N 1
ATOM 1046 C CA . THR A 1 127 ? -0.775 -20.396 23.923 1.00 27.92 127 THR A CA 1
ATOM 1047 C C . THR A 1 127 ? -1.478 -20.436 22.569 1.00 27.92 127 THR A C 1
ATOM 1049 O O . THR A 1 127 ? -2.406 -19.706 22.245 1.00 27.92 127 THR A O 1
ATOM 1052 N N . GLU A 1 128 ? -0.985 -21.419 21.811 1.00 29.72 128 GLU A N 1
ATOM 1053 C CA . GLU A 1 128 ? -1.639 -22.155 20.736 1.00 29.72 128 GLU A CA 1
ATOM 1054 C C . GLU A 1 128 ? -1.970 -21.389 19.452 1.00 29.72 128 GLU A C 1
ATOM 1056 O O . GLU A 1 128 ? -3.013 -20.767 19.283 1.00 29.72 128 GLU A O 1
ATOM 1061 N N . LYS A 1 129 ? -1.059 -21.549 18.480 1.00 29.48 129 LYS A N 1
ATOM 1062 C CA . LYS A 1 129 ? -1.281 -22.106 17.124 1.00 29.48 129 LYS A CA 1
ATOM 1063 C C . LYS A 1 129 ? -2.742 -22.404 16.699 1.00 29.48 129 LYS A C 1
ATOM 1065 O O . LYS A 1 129 ? -3.042 -23.473 16.180 1.00 29.48 129 LYS A O 1
ATOM 1070 N N . ILE A 1 130 ? -3.629 -21.419 16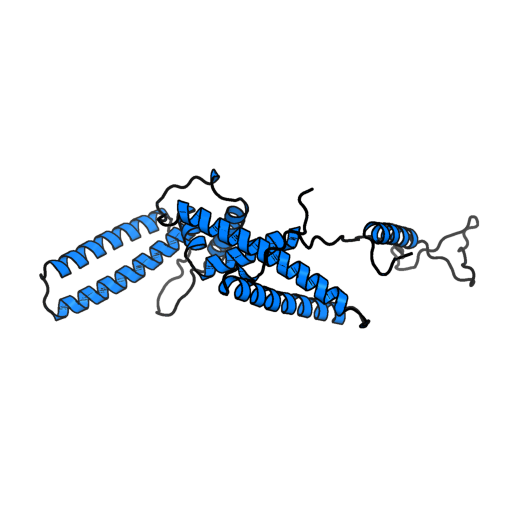.792 1.00 37.00 130 ILE A N 1
ATOM 1071 C CA . ILE A 1 130 ? -4.944 -21.370 16.140 1.00 37.00 130 ILE A CA 1
ATOM 1072 C C . ILE A 1 130 ? -5.089 -19.984 15.491 1.00 37.00 130 ILE A C 1
ATOM 1074 O O . ILE A 1 130 ? -6.066 -19.263 15.672 1.00 37.00 130 ILE A O 1
ATOM 1078 N N . LYS A 1 131 ? -4.083 -19.582 14.704 1.00 40.91 131 LYS A N 1
ATOM 1079 C CA . LYS A 1 131 ? -4.160 -18.421 13.796 1.00 40.91 131 LYS A CA 1
ATOM 1080 C C . LYS A 1 131 ? -4.860 -18.764 12.464 1.00 40.91 131 LYS A C 1
ATOM 1082 O O . LYS A 1 131 ? -4.691 -18.068 11.471 1.00 40.91 131 LYS A O 1
ATOM 1087 N N . SER A 1 132 ? -5.684 -19.817 12.420 1.00 40.72 132 SER A N 1
ATOM 1088 C CA . SER A 1 132 ? -6.490 -20.180 11.248 1.00 40.72 132 SER A CA 1
ATOM 1089 C C . SER A 1 132 ? -7.996 -20.109 11.553 1.00 40.72 132 SER A C 1
ATOM 1091 O O . SER A 1 132 ? -8.563 -20.918 12.277 1.00 40.72 132 SER A O 1
ATOM 1093 N N . LYS A 1 133 ? -8.659 -19.109 10.954 1.00 50.62 133 LYS A N 1
ATOM 1094 C CA . LYS A 1 133 ? -10.116 -19.028 10.719 1.00 50.62 133 LYS A CA 1
ATOM 1095 C C . LYS A 1 133 ? -11.047 -19.197 11.938 1.00 50.62 133 LYS A C 1
ATOM 1097 O O . LYS A 1 133 ? -11.945 -20.036 11.918 1.00 50.62 133 LYS A O 1
ATOM 1102 N N . LYS A 1 134 ? -11.013 -18.284 12.916 1.00 61.69 134 LYS A N 1
ATOM 1103 C CA . LYS A 1 134 ? -12.301 -17.913 13.543 1.00 61.69 134 LYS A CA 1
ATOM 1104 C C . LYS A 1 134 ? -13.159 -17.261 12.457 1.00 61.69 134 LYS A C 1
ATOM 1106 O O . LYS A 1 134 ? -12.703 -16.317 11.800 1.00 61.69 134 LYS A O 1
ATOM 1111 N N . SER A 1 135 ? -14.342 -17.822 12.196 1.00 78.00 135 SER A N 1
ATOM 1112 C CA . SER A 1 135 ? -15.277 -17.260 11.219 1.00 78.00 135 SER A CA 1
ATOM 1113 C C . SER A 1 135 ? -15.648 -15.840 11.650 1.00 78.00 135 SER A C 1
ATOM 1115 O O . SER A 1 135 ? -15.747 -15.565 12.844 1.00 78.00 135 SER A O 1
ATOM 1117 N N . LEU A 1 136 ? -15.835 -14.927 10.692 1.00 78.44 136 LEU A N 1
ATOM 1118 C CA . LEU A 1 136 ? -16.224 -13.541 10.988 1.00 78.44 136 LEU A CA 1
ATOM 1119 C C . LEU A 1 136 ? -17.457 -13.493 11.908 1.00 78.44 136 LEU A C 1
ATOM 1121 O O . LEU A 1 136 ? -17.485 -12.743 12.875 1.00 78.44 136 LEU A O 1
ATOM 1125 N N . LYS A 1 137 ? -18.414 -14.396 11.671 1.00 82.88 137 LYS A N 1
ATOM 1126 C CA . LYS A 1 137 ? -19.590 -14.599 12.519 1.00 82.88 137 LYS A CA 1
ATOM 1127 C C . LYS A 1 137 ? -19.233 -14.925 13.977 1.00 82.88 137 LYS A C 1
ATOM 1129 O O . LYS A 1 137 ? -19.757 -14.284 14.875 1.00 82.88 137 LYS A O 1
ATOM 1134 N N . ALA A 1 138 ? -18.301 -15.850 14.210 1.00 84.19 138 ALA A N 1
ATOM 1135 C CA . ALA A 1 138 ? -17.874 -16.215 15.562 1.00 84.19 138 ALA A CA 1
ATOM 1136 C C . ALA A 1 138 ? -17.130 -15.076 16.285 1.00 84.19 138 ALA A C 1
ATOM 1138 O O . ALA A 1 138 ? -17.162 -15.009 17.510 1.00 84.19 138 ALA A O 1
ATOM 1139 N N . LEU A 1 139 ? -16.441 -14.192 15.553 1.00 81.25 139 LEU A N 1
ATOM 1140 C CA . LEU A 1 139 ? -15.830 -12.991 16.139 1.00 81.25 139 LEU A CA 1
ATOM 1141 C C . LEU A 1 139 ? -16.898 -11.980 16.564 1.00 81.25 139 LEU A C 1
ATOM 1143 O O . LEU A 1 139 ? -16.819 -11.448 17.666 1.00 81.25 139 LEU A O 1
ATOM 1147 N N . ILE A 1 140 ? -17.910 -11.765 15.720 1.00 82.56 140 ILE A N 1
ATOM 1148 C CA . ILE A 1 140 ? -19.032 -10.866 16.014 1.00 82.56 140 ILE A CA 1
ATOM 1149 C C . ILE A 1 140 ? -19.826 -11.362 17.228 1.00 82.56 140 ILE A C 1
ATOM 1151 O O . ILE A 1 140 ? -20.104 -10.576 18.128 1.00 82.56 140 ILE A O 1
ATOM 1155 N N . GLU A 1 141 ? -20.140 -12.658 17.291 1.00 86.06 141 GLU A N 1
ATOM 1156 C CA . GLU A 1 141 ? -20.850 -13.260 18.430 1.00 86.06 141 GLU A CA 1
ATOM 1157 C C . GLU A 1 141 ? -20.067 -13.062 19.738 1.00 86.06 141 GLU A C 1
ATOM 1159 O O . GLU A 1 141 ? -20.608 -12.552 20.718 1.00 86.06 141 GLU A O 1
ATOM 1164 N N . LYS A 1 142 ? -18.756 -13.344 19.733 1.00 86.50 142 LYS A N 1
ATOM 1165 C CA . LYS A 1 142 ? -17.889 -13.122 20.903 1.00 86.50 142 LYS A CA 1
ATOM 1166 C C . LYS A 1 142 ? -17.806 -11.659 21.319 1.00 86.50 142 LYS A C 1
ATOM 1168 O O . LYS A 1 142 ? -17.796 -11.362 22.511 1.00 86.50 142 LYS A O 1
ATOM 1173 N N . LEU A 1 143 ? -17.734 -10.744 20.356 1.00 85.62 143 LEU A N 1
ATOM 1174 C CA . LEU A 1 143 ? -17.729 -9.315 20.640 1.00 85.62 143 LEU A CA 1
ATOM 1175 C C . LEU A 1 143 ? -19.039 -8.891 21.319 1.00 85.62 143 LEU A C 1
ATOM 1177 O O . LEU A 1 143 ? -19.002 -8.186 22.327 1.00 85.62 143 LEU A O 1
ATOM 1181 N N . GLN A 1 144 ? -20.185 -9.360 20.824 1.00 86.25 144 GLN A N 1
ATOM 1182 C CA . GLN A 1 144 ? -21.490 -9.072 21.423 1.00 86.25 144 GLN A CA 1
ATOM 1183 C C . GLN A 1 144 ? -21.596 -9.616 22.855 1.00 86.25 144 GLN A C 1
ATOM 1185 O O . GLN A 1 144 ? -22.045 -8.894 23.748 1.00 86.25 144 GLN A O 1
ATOM 1190 N N . GLU A 1 145 ? -21.130 -10.844 23.102 1.00 88.12 145 GLU A N 1
ATOM 1191 C CA . GLU A 1 145 ? -21.067 -11.438 24.445 1.00 88.12 145 GLU A CA 1
ATOM 1192 C C . GLU A 1 145 ? -20.212 -10.592 25.403 1.00 88.12 145 GLU A C 1
ATOM 1194 O O . GLU A 1 145 ? -20.646 -10.262 26.510 1.00 88.12 145 GLU A O 1
ATOM 1199 N N . MET A 1 146 ? -19.019 -10.173 24.967 1.00 86.25 146 MET A N 1
ATOM 1200 C CA . MET A 1 146 ? -18.133 -9.332 25.777 1.00 86.25 146 MET A CA 1
ATOM 1201 C C . MET A 1 146 ? -18.730 -7.949 26.052 1.00 86.25 146 MET A C 1
ATOM 1203 O O . MET A 1 146 ? -18.619 -7.449 27.170 1.00 86.25 146 MET A O 1
ATOM 1207 N N . GLN A 1 147 ? -19.417 -7.345 25.080 1.00 87.69 147 GLN A N 1
ATOM 1208 C CA . GLN A 1 147 ? -20.117 -6.072 25.271 1.00 87.69 147 GLN A CA 1
ATOM 1209 C C . GLN A 1 147 ? -21.266 -6.180 26.284 1.00 87.69 147 GLN A C 1
ATOM 1211 O O . GLN A 1 147 ? -21.498 -5.246 27.054 1.00 87.69 147 GLN A O 1
ATOM 1216 N N . VAL A 1 148 ? -21.997 -7.302 26.303 1.00 90.19 148 VAL A N 1
ATOM 1217 C CA . VAL A 1 148 ? -23.031 -7.566 27.318 1.00 90.19 148 VAL A CA 1
ATOM 1218 C C . VAL A 1 148 ? -22.392 -7.673 28.705 1.00 90.19 148 VAL A C 1
ATOM 1220 O O . VAL A 1 148 ? -22.818 -6.963 29.617 1.00 90.19 148 VAL A O 1
ATOM 1223 N N . LEU A 1 149 ? -21.328 -8.471 28.843 1.00 88.69 149 LEU A N 1
ATOM 1224 C CA . LEU A 1 149 ? -20.587 -8.627 30.101 1.00 88.69 149 LEU A CA 1
ATOM 1225 C C . LEU A 1 149 ? -20.035 -7.292 30.622 1.00 88.69 149 LEU A C 1
ATOM 1227 O O . LEU A 1 149 ? -20.165 -6.992 31.809 1.00 88.69 149 LEU A O 1
ATOM 1231 N N . LEU A 1 150 ? -19.472 -6.462 29.739 1.00 89.00 150 LEU A N 1
ATOM 1232 C CA . LEU A 1 150 ? -18.959 -5.136 30.084 1.00 89.00 150 LEU A CA 1
ATOM 1233 C C . LEU A 1 150 ? -20.070 -4.234 30.652 1.00 89.00 150 LEU A C 1
ATOM 1235 O O . LEU A 1 150 ? -19.893 -3.606 31.698 1.00 89.00 150 LEU A O 1
ATOM 1239 N N . ARG A 1 151 ? -21.252 -4.211 30.015 1.00 86.81 151 ARG A N 1
ATOM 1240 C CA . ARG A 1 151 ? -22.411 -3.435 30.497 1.00 86.81 151 ARG A CA 1
ATOM 1241 C C . ARG A 1 151 ? -22.892 -3.901 31.868 1.00 86.81 151 ARG A C 1
ATOM 1243 O O . ARG A 1 151 ? -23.200 -3.071 32.723 1.00 86.81 151 ARG A O 1
ATOM 1250 N N . GLU A 1 152 ? -22.948 -5.210 32.097 1.00 87.81 152 GLU A N 1
ATOM 1251 C CA . GLU A 1 152 ? -23.333 -5.767 33.397 1.00 87.81 152 GLU A CA 1
ATOM 1252 C C . GLU A 1 152 ? -22.346 -5.383 34.505 1.00 87.81 152 GLU A C 1
ATOM 1254 O O . GLU A 1 152 ? -22.766 -5.028 35.609 1.00 87.81 152 GLU A O 1
ATOM 1259 N N . LYS A 1 153 ? -21.039 -5.419 34.218 1.00 85.00 153 LYS A N 1
ATOM 1260 C CA . LYS A 1 153 ? -19.981 -5.028 35.162 1.00 85.00 153 LYS A CA 1
ATOM 1261 C C . LYS A 1 153 ? -20.047 -3.534 35.493 1.00 85.00 153 LYS A C 1
ATOM 1263 O O . LYS A 1 153 ? -20.042 -3.183 36.672 1.00 85.00 153 LYS A O 1
ATOM 1268 N N . HIS A 1 154 ? -20.236 -2.666 34.497 1.00 85.44 154 HIS A N 1
ATOM 1269 C CA . HIS A 1 154 ? -20.457 -1.233 34.734 1.00 85.44 154 HIS A CA 1
ATOM 1270 C C . HIS A 1 154 ? -21.717 -0.948 35.557 1.00 85.44 154 HIS A C 1
ATOM 1272 O O . HIS A 1 154 ? -21.693 -0.074 36.422 1.00 85.44 154 HIS A O 1
ATOM 1278 N N . LYS A 1 155 ? -22.813 -1.685 35.330 1.00 86.06 155 LYS A N 1
ATOM 1279 C CA . LYS A 1 155 ? -24.039 -1.535 36.125 1.00 86.06 155 LYS A CA 1
ATOM 1280 C C . LYS A 1 155 ? -23.806 -1.903 37.594 1.00 86.06 155 LYS A C 1
ATOM 1282 O O . LYS A 1 155 ? -24.179 -1.135 38.471 1.00 86.06 155 LYS A O 1
ATOM 1287 N N . LYS A 1 156 ? -23.119 -3.019 37.863 1.00 82.69 156 LYS A N 1
ATOM 1288 C CA . LYS A 1 156 ? -22.759 -3.441 39.232 1.00 82.69 156 LYS A CA 1
ATOM 1289 C C . LYS A 1 156 ? -21.888 -2.411 39.955 1.00 82.69 156 LYS A C 1
ATOM 1291 O O . LYS A 1 156 ? -22.070 -2.203 41.150 1.00 82.69 156 LYS A O 1
ATOM 1296 N N . LEU A 1 157 ? -20.978 -1.764 39.224 1.00 81.38 157 LEU A N 1
ATOM 1297 C CA . LEU A 1 157 ? -20.152 -0.671 39.736 1.00 81.38 157 LEU A CA 1
ATOM 1298 C C . LEU A 1 157 ? -21.000 0.570 40.067 1.00 81.38 157 LEU A C 1
ATOM 1300 O O . LEU A 1 157 ? -20.818 1.180 41.112 1.00 81.38 157 LEU A O 1
ATOM 1304 N N . LYS A 1 158 ? -21.945 0.928 39.186 1.00 81.00 158 LYS A N 1
ATOM 1305 C CA . LYS A 1 158 ? -22.812 2.110 39.327 1.00 81.00 158 LYS A CA 1
ATOM 1306 C C . LYS A 1 158 ? -23.844 1.972 40.446 1.00 81.00 158 LYS A C 1
ATOM 1308 O O . LYS A 1 158 ? -24.156 2.957 41.108 1.00 81.00 158 LYS A O 1
ATOM 1313 N N . ASP A 1 159 ? -24.351 0.763 40.665 1.00 81.12 159 ASP A N 1
ATOM 1314 C CA . ASP A 1 159 ? -25.347 0.479 41.698 1.00 81.12 159 ASP A CA 1
ATOM 1315 C C . ASP A 1 159 ? -24.722 0.409 43.120 1.00 81.12 159 ASP A C 1
ATOM 1317 O O . ASP A 1 159 ? -25.436 0.133 44.080 1.00 81.12 159 ASP A O 1
ATOM 1321 N N . ASN A 1 160 ? -23.407 0.669 43.280 1.00 66.62 160 ASN A N 1
ATOM 1322 C CA . ASN A 1 160 ? -22.654 0.635 44.552 1.00 66.62 160 ASN A CA 1
ATOM 1323 C C . ASN A 1 160 ? -22.864 -0.656 45.375 1.00 66.62 160 ASN A C 1
ATOM 1325 O O . ASN A 1 160 ? -22.8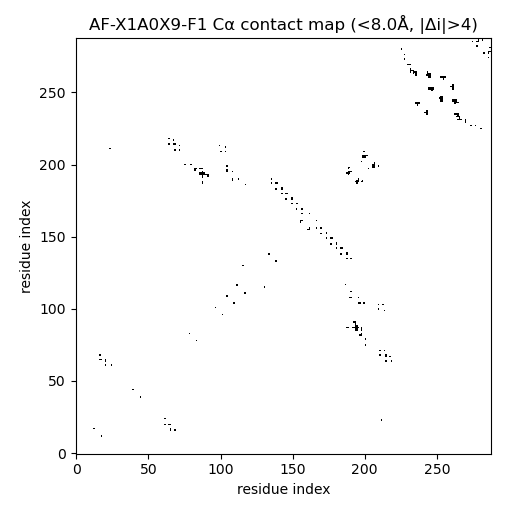13 -0.651 46.601 1.00 66.62 160 ASN A O 1
ATOM 1329 N N . ILE A 1 161 ? -23.093 -1.787 44.702 1.00 66.06 161 ILE A N 1
ATOM 1330 C CA . ILE A 1 161 ? -23.383 -3.084 45.344 1.00 66.06 161 ILE A CA 1
ATOM 1331 C C . ILE A 1 161 ? -22.109 -3.711 45.967 1.00 66.06 161 ILE A C 1
ATOM 1333 O O . ILE A 1 161 ? -22.173 -4.729 46.654 1.00 66.06 161 ILE A O 1
ATOM 1337 N N . LEU A 1 162 ? -20.932 -3.132 45.716 1.00 66.62 162 LEU A N 1
ATOM 1338 C CA . LEU A 1 162 ? -19.620 -3.732 45.967 1.00 66.62 162 LEU A CA 1
ATOM 1339 C C . LEU A 1 162 ? -18.838 -3.006 47.073 1.00 66.62 162 LEU A C 1
ATOM 1341 O O . LEU A 1 162 ? -18.932 -1.792 47.214 1.00 66.62 162 LEU A O 1
ATOM 1345 N N . ASN A 1 163 ? -18.024 -3.763 47.814 1.00 74.94 163 ASN A N 1
ATOM 1346 C CA . ASN A 1 163 ? -17.064 -3.237 48.793 1.00 74.94 163 ASN A CA 1
ATOM 1347 C C . ASN A 1 163 ? -15.837 -2.636 48.080 1.00 74.94 163 ASN A C 1
ATOM 1349 O O . ASN A 1 163 ? -15.503 -3.097 46.990 1.00 74.94 163 ASN A O 1
ATOM 1353 N N . ASP A 1 164 ? -15.109 -1.722 48.733 1.00 74.06 164 ASP A N 1
ATOM 1354 C CA . ASP A 1 164 ? -13.959 -0.989 48.161 1.00 74.06 164 ASP A CA 1
ATOM 1355 C C . ASP A 1 164 ? -12.921 -1.878 47.447 1.00 74.06 164 ASP A C 1
ATOM 1357 O O . ASP A 1 164 ? -12.503 -1.571 46.333 1.00 74.06 164 ASP A O 1
ATOM 1361 N N . GLU A 1 165 ? -12.564 -3.031 48.020 1.00 78.12 165 GLU A N 1
ATOM 1362 C CA . GLU A 1 165 ? -11.613 -3.979 47.414 1.00 78.12 165 GLU A CA 1
ATOM 1363 C C . GLU A 1 165 ? -12.166 -4.628 46.128 1.00 78.12 165 GLU A C 1
ATOM 1365 O O . GLU A 1 165 ? -11.478 -4.7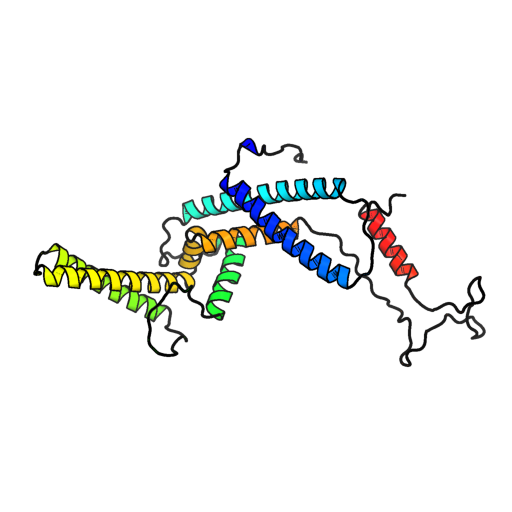28 45.113 1.00 78.12 165 GLU A O 1
ATOM 1370 N N . LYS A 1 166 ? -13.463 -4.964 46.115 1.00 79.62 166 LYS A N 1
ATOM 1371 C CA . LYS A 1 166 ? -14.144 -5.542 44.944 1.00 79.62 166 LYS A CA 1
ATOM 1372 C C . LYS A 1 166 ? -14.396 -4.515 43.839 1.00 79.62 166 LYS A C 1
ATOM 1374 O O . LYS A 1 166 ? -14.562 -4.899 42.679 1.00 79.62 166 LYS A O 1
ATOM 1379 N N . ILE A 1 167 ? -14.466 -3.225 44.177 1.00 79.00 167 ILE A N 1
ATOM 1380 C CA . ILE A 1 167 ? -14.607 -2.135 43.201 1.00 79.00 167 ILE A CA 1
ATOM 1381 C C . ILE A 1 167 ? -13.345 -2.057 42.337 1.00 79.00 167 ILE A C 1
ATOM 1383 O O . ILE A 1 167 ? -13.457 -2.020 41.112 1.00 79.00 167 ILE A O 1
ATOM 1387 N N . GLU A 1 168 ? -12.163 -2.093 42.952 1.00 82.19 168 GLU A N 1
ATOM 1388 C CA . GLU A 1 168 ? -10.882 -2.058 42.235 1.00 82.19 168 GLU A CA 1
ATOM 1389 C C . GLU A 1 168 ? -10.646 -3.314 41.386 1.00 82.19 168 GLU A C 1
ATOM 1391 O O . GLU A 1 168 ? -10.223 -3.211 40.233 1.00 82.19 168 GLU A O 1
ATOM 1396 N N . GLU A 1 169 ? -10.996 -4.500 41.889 1.00 84.69 169 GLU A N 1
ATOM 1397 C CA . GLU A 1 169 ? -10.969 -5.731 41.085 1.00 84.69 169 GLU A CA 1
ATOM 1398 C C . GLU A 1 169 ? -11.897 -5.635 39.865 1.00 84.69 169 GLU A C 1
ATOM 1400 O O . GLU A 1 169 ? -11.494 -5.933 38.740 1.00 84.69 169 GLU A O 1
ATOM 1405 N N . THR A 1 170 ? -13.123 -5.139 40.062 1.00 82.25 170 THR A N 1
ATOM 1406 C CA . THR A 1 170 ? -14.101 -4.975 38.977 1.00 82.25 170 THR A CA 1
ATOM 1407 C C . THR A 1 170 ? -13.635 -3.947 37.940 1.00 82.25 170 THR A C 1
ATOM 1409 O O . THR A 1 170 ? -13.888 -4.136 36.752 1.00 82.25 170 THR A O 1
ATOM 1412 N N . ARG A 1 171 ? -12.933 -2.880 38.350 1.00 86.75 171 ARG A N 1
ATOM 1413 C CA . ARG A 1 171 ? -12.323 -1.900 37.431 1.00 86.75 171 ARG A CA 1
ATOM 1414 C C . ARG A 1 171 ? -11.244 -2.537 36.559 1.00 86.75 171 ARG A C 1
ATOM 1416 O O . ARG A 1 171 ? -11.319 -2.421 35.342 1.00 86.75 171 ARG A O 1
ATOM 1423 N N . LYS A 1 172 ? -10.323 -3.302 37.152 1.00 88.81 172 LYS A N 1
ATOM 1424 C CA . LYS A 1 172 ? -9.288 -4.031 36.394 1.00 88.81 172 LYS A CA 1
ATOM 1425 C C . LYS A 1 172 ? -9.888 -5.020 35.394 1.00 88.81 172 LYS A C 1
ATOM 1427 O O . LYS A 1 172 ? -9.401 -5.145 34.273 1.00 88.81 172 LYS A O 1
ATOM 1432 N N . GLU A 1 173 ? -10.959 -5.715 35.777 1.00 87.50 173 GLU A N 1
ATOM 1433 C CA . GLU A 1 173 ? -11.691 -6.598 34.864 1.00 87.50 173 GLU A CA 1
ATOM 1434 C C . GLU A 1 173 ? -12.365 -5.831 33.717 1.00 87.50 173 GLU A C 1
ATOM 1436 O O . GLU A 1 173 ? -12.350 -6.309 32.582 1.00 87.50 173 GLU A O 1
ATOM 1441 N N . ILE A 1 174 ? -12.943 -4.655 33.991 1.00 88.38 174 ILE A N 1
ATOM 1442 C CA . ILE A 1 174 ? -13.521 -3.758 32.977 1.00 88.38 174 ILE A CA 1
ATOM 1443 C C . ILE A 1 174 ? -12.441 -3.310 31.990 1.00 88.38 174 ILE A C 1
ATOM 1445 O O . ILE A 1 174 ? -12.659 -3.408 30.783 1.00 88.38 174 ILE A O 1
ATOM 1449 N N . ASP A 1 175 ? -11.271 -2.894 32.469 1.00 88.00 175 ASP A N 1
ATOM 1450 C CA . ASP A 1 175 ? -10.168 -2.449 31.611 1.00 88.00 175 ASP A CA 1
ATOM 1451 C C . ASP A 1 175 ? -9.645 -3.601 30.739 1.00 88.00 175 ASP A C 1
ATOM 1453 O O . ASP A 1 175 ? -9.490 -3.462 29.523 1.00 88.00 175 ASP A O 1
ATOM 1457 N N . ALA A 1 176 ? -9.471 -4.789 31.327 1.00 90.19 176 ALA A N 1
ATOM 1458 C CA . ALA A 1 176 ? -9.060 -5.986 30.599 1.00 90.19 176 ALA A CA 1
ATOM 1459 C C . ALA A 1 176 ? -10.099 -6.430 29.551 1.00 90.19 176 ALA A C 1
ATOM 1461 O O . ALA A 1 176 ? -9.734 -6.880 28.460 1.00 90.19 176 ALA A O 1
ATOM 1462 N N . LEU A 1 177 ? -11.396 -6.324 29.864 1.00 87.06 177 LEU A N 1
ATOM 1463 C CA . LEU A 1 177 ? -12.479 -6.597 28.915 1.00 87.06 177 LEU A CA 1
ATOM 1464 C C . LEU A 1 177 ? -12.518 -5.560 27.793 1.00 87.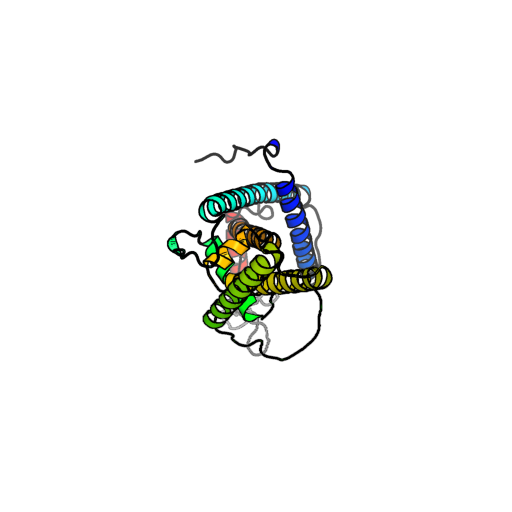06 177 LEU A C 1
ATOM 1466 O O . LEU A 1 177 ? -12.685 -5.943 26.637 1.00 87.06 177 LEU A O 1
ATOM 1470 N N . THR A 1 178 ? -12.313 -4.285 28.115 1.00 86.75 178 THR A N 1
ATOM 1471 C CA . THR A 1 178 ? -12.275 -3.186 27.140 1.00 86.75 178 THR A CA 1
ATOM 1472 C C . THR A 1 178 ? -11.145 -3.406 26.140 1.00 86.75 178 THR A C 1
ATOM 1474 O O . THR A 1 178 ? -11.402 -3.491 24.942 1.00 86.75 178 THR A O 1
ATOM 1477 N N . GLY A 1 179 ? -9.928 -3.690 26.616 1.00 84.06 179 GLY A N 1
ATOM 1478 C CA . GLY A 1 179 ? -8.800 -3.992 25.730 1.00 84.06 179 GLY A CA 1
ATOM 1479 C C . GLY A 1 179 ? -9.019 -5.229 24.846 1.00 84.06 179 GLY A C 1
ATOM 1480 O O . GLY A 1 179 ? -8.573 -5.270 23.699 1.00 84.06 179 GLY A O 1
ATOM 1481 N N . LYS A 1 180 ? -9.743 -6.250 25.330 1.00 86.69 180 LYS A N 1
ATOM 1482 C CA . LYS A 1 180 ? -10.135 -7.407 24.499 1.00 86.69 180 LYS A CA 1
ATOM 1483 C C . LYS A 1 180 ? -11.171 -7.028 23.439 1.00 86.69 180 LYS A C 1
ATOM 1485 O O . LYS A 1 180 ? -11.044 -7.473 22.299 1.00 86.69 180 LYS A O 1
ATOM 1490 N N . ILE A 1 181 ? -12.171 -6.223 23.796 1.00 84.38 181 ILE A N 1
ATOM 1491 C CA . ILE A 1 181 ? -13.191 -5.721 22.865 1.00 84.38 181 ILE A CA 1
ATOM 1492 C C . ILE A 1 181 ? -12.537 -4.893 21.759 1.00 84.38 181 ILE A C 1
ATOM 1494 O O . ILE A 1 181 ? -12.858 -5.103 20.593 1.00 84.38 181 ILE A O 1
ATOM 1498 N N . ASP A 1 182 ? -11.573 -4.036 22.090 1.00 83.31 182 ASP A N 1
ATOM 1499 C CA . ASP A 1 182 ? -10.856 -3.219 21.108 1.00 83.31 182 ASP A CA 1
ATOM 1500 C C . ASP A 1 182 ? -10.046 -4.075 20.130 1.00 83.31 182 ASP A C 1
ATOM 1502 O O . ASP A 1 182 ? -10.090 -3.849 18.919 1.00 83.31 182 ASP A O 1
ATOM 1506 N N . LYS A 1 183 ? -9.389 -5.137 20.621 1.00 85.38 183 LYS A N 1
ATOM 1507 C CA . LYS A 1 183 ? -8.706 -6.124 19.765 1.00 85.38 183 LYS A CA 1
ATOM 1508 C C . LYS A 1 183 ? -9.678 -6.809 18.799 1.00 85.38 183 LYS A C 1
ATOM 1510 O O . LYS A 1 183 ? -9.387 -6.902 17.606 1.00 85.38 183 LYS A O 1
ATOM 1515 N N . PHE A 1 184 ? -10.839 -7.252 19.286 1.00 81.06 184 PHE A N 1
ATOM 1516 C CA . PHE A 1 184 ? -11.863 -7.870 18.437 1.00 81.06 184 PHE A CA 1
ATOM 1517 C C . PHE A 1 184 ? -12.472 -6.881 17.438 1.00 81.06 184 PHE A C 1
ATOM 1519 O O . PHE A 1 184 ? -12.641 -7.237 16.274 1.00 81.06 184 PHE A O 1
ATOM 1526 N N . ASN A 1 185 ? -12.748 -5.642 17.848 1.00 81.69 185 ASN A N 1
ATOM 1527 C CA . ASN A 1 185 ? -13.210 -4.581 16.954 1.00 81.69 185 ASN A CA 1
ATOM 1528 C C . ASN A 1 185 ? -12.185 -4.315 15.846 1.00 81.69 185 ASN A C 1
ATOM 1530 O O . ASN A 1 185 ? -12.563 -4.272 14.679 1.00 81.69 185 ASN A O 1
ATOM 1534 N N . LYS A 1 186 ? -10.889 -4.210 16.173 1.00 83.31 186 LYS A N 1
ATOM 1535 C CA . LYS A 1 186 ? -9.818 -4.024 15.179 1.00 83.31 186 LYS A CA 1
ATOM 1536 C C . LYS A 1 186 ? -9.763 -5.192 14.189 1.00 83.31 186 LYS A C 1
ATOM 1538 O O . LYS A 1 186 ? -9.675 -4.964 12.984 1.00 83.31 186 LYS A O 1
ATOM 1543 N N . GLU A 1 187 ? -9.872 -6.432 14.669 1.00 83.50 187 GLU A N 1
ATOM 1544 C CA . GLU A 1 187 ? -9.874 -7.628 13.815 1.00 83.50 187 GLU A CA 1
ATOM 1545 C C . GLU A 1 187 ? -11.105 -7.696 12.898 1.00 83.50 187 GLU A C 1
ATOM 1547 O O . GLU A 1 187 ? -10.984 -8.039 11.719 1.00 83.50 187 GLU A O 1
ATOM 1552 N N . ILE A 1 188 ? -12.292 -7.360 13.411 1.00 83.69 188 ILE A N 1
ATOM 1553 C CA . ILE A 1 188 ? -13.518 -7.301 12.608 1.00 83.69 188 ILE A CA 1
ATOM 1554 C C . ILE A 1 188 ? -13.392 -6.197 11.559 1.00 83.69 188 ILE A C 1
ATOM 1556 O O . ILE A 1 188 ? -13.651 -6.454 10.382 1.00 83.69 188 ILE A O 1
ATOM 1560 N N . SER A 1 189 ? -12.911 -5.016 11.949 1.00 84.75 189 SER A N 1
ATOM 1561 C CA . SER A 1 189 ? -12.743 -3.887 11.040 1.00 84.75 189 SER A CA 1
ATOM 1562 C C . SER A 1 189 ? -11.776 -4.186 9.897 1.00 84.75 189 SER A C 1
ATOM 1564 O O . SER A 1 189 ? -12.032 -3.805 8.766 1.00 84.75 189 SER A O 1
ATOM 1566 N N . GLN A 1 190 ? -10.706 -4.945 10.138 1.00 84.38 190 GLN A N 1
ATOM 1567 C CA . GLN A 1 190 ? -9.787 -5.378 9.076 1.00 84.38 190 GLN A CA 1
ATOM 1568 C C . GLN A 1 190 ? -10.426 -6.341 8.064 1.00 84.38 190 GLN A C 1
ATOM 1570 O O . GLN A 1 190 ? -9.891 -6.522 6.969 1.00 84.38 190 GLN A O 1
ATOM 1575 N N . ARG A 1 191 ? -11.542 -6.990 8.415 1.00 82.69 191 ARG A N 1
ATOM 1576 C CA . ARG A 1 191 ? -12.214 -8.011 7.595 1.00 82.69 191 ARG A CA 1
ATOM 1577 C C . ARG A 1 191 ? -13.498 -7.514 6.932 1.00 82.69 191 ARG A C 1
ATOM 1579 O O . ARG A 1 191 ? -13.971 -8.175 6.009 1.00 82.69 191 ARG A O 1
ATOM 1586 N N . THR A 1 192 ? -14.074 -6.406 7.394 1.00 83.56 192 THR A N 1
ATOM 1587 C CA . THR A 1 192 ? -15.277 -5.802 6.809 1.00 83.56 192 THR A CA 1
ATOM 1588 C C . THR A 1 192 ? -14.916 -4.575 5.986 1.00 83.56 192 THR A C 1
ATOM 1590 O O . THR A 1 192 ? -14.034 -3.808 6.353 1.00 83.56 192 THR A O 1
ATOM 1593 N N . LEU A 1 193 ? -15.624 -4.351 4.879 1.00 81.69 193 LEU A N 1
ATOM 1594 C CA . LEU A 1 193 ? -15.354 -3.207 4.006 1.00 81.69 193 LEU A CA 1
ATOM 1595 C C . LEU A 1 193 ? -15.505 -1.867 4.748 1.00 81.69 193 LEU A C 1
ATOM 1597 O O . LEU A 1 193 ? -14.629 -1.013 4.664 1.00 81.69 193 LEU A O 1
ATOM 1601 N N . GLY A 1 194 ? -16.583 -1.696 5.523 1.00 78.12 194 GLY A N 1
ATOM 1602 C CA . GLY A 1 194 ? -16.800 -0.469 6.297 1.00 78.12 194 GLY A CA 1
ATOM 1603 C C . GLY A 1 194 ? -15.752 -0.238 7.378 1.00 78.12 194 GLY A C 1
ATOM 1604 O O . GLY A 1 194 ? -15.319 0.894 7.576 1.00 78.12 194 GLY A O 1
ATOM 1605 N N . GLY A 1 195 ? -15.275 -1.309 8.012 1.00 81.88 195 GLY A N 1
ATOM 1606 C CA . GLY A 1 195 ? -14.174 -1.220 8.958 1.00 81.88 195 GLY A CA 1
ATOM 1607 C C . GLY A 1 195 ? -12.835 -0.894 8.298 1.00 81.88 195 GLY A C 1
ATOM 1608 O O . GLY A 1 195 ? -12.073 -0.107 8.847 1.00 81.88 195 GLY A O 1
ATOM 1609 N N . GLN A 1 196 ? -12.561 -1.433 7.108 1.00 85.81 196 GLN A N 1
ATOM 1610 C CA . GLN A 1 196 ? -11.350 -1.124 6.345 1.00 85.81 196 GLN A CA 1
ATOM 1611 C C . GLN A 1 196 ? -11.319 0.352 5.947 1.00 85.81 196 GLN A C 1
ATOM 1613 O O . GLN A 1 196 ? -10.303 1.007 6.143 1.00 85.81 196 GLN A O 1
ATOM 1618 N N . ILE A 1 197 ? -12.448 0.889 5.476 1.00 83.44 197 ILE A N 1
ATOM 1619 C CA . ILE A 1 197 ? -12.594 2.316 5.156 1.00 83.44 197 ILE A CA 1
ATOM 1620 C C . ILE A 1 197 ? -12.391 3.164 6.414 1.00 83.44 197 ILE A C 1
ATOM 1622 O O . ILE A 1 197 ? -11.618 4.116 6.390 1.00 83.44 197 ILE A O 1
ATOM 1626 N N . TYR A 1 198 ? -13.032 2.798 7.529 1.00 82.75 198 TYR A N 1
ATOM 1627 C CA . TYR A 1 198 ? -12.855 3.501 8.799 1.00 82.75 198 TYR A CA 1
ATOM 1628 C C . TYR A 1 198 ? -11.386 3.527 9.237 1.00 82.75 198 TYR A C 1
ATOM 1630 O O . TYR A 1 198 ? -10.877 4.586 9.599 1.00 82.75 198 TYR A O 1
ATOM 1638 N N . LEU A 1 199 ? -10.700 2.383 9.178 1.00 85.38 199 LEU A N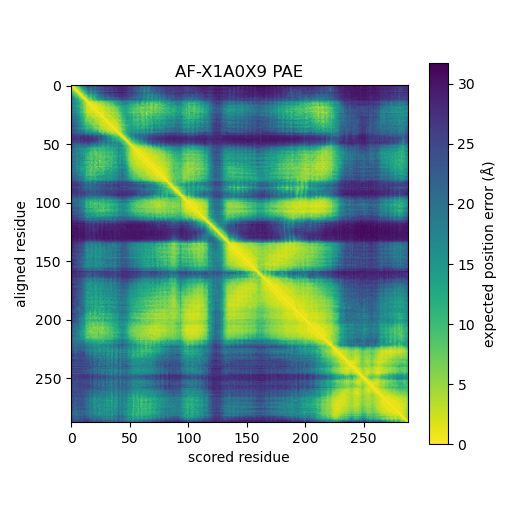 1
ATOM 1639 C CA . LEU A 1 199 ? -9.288 2.276 9.530 1.00 85.38 199 LEU A CA 1
ATOM 1640 C C . LEU A 1 199 ? -8.426 3.138 8.602 1.00 85.38 199 LEU A C 1
ATOM 1642 O O . LEU A 1 199 ? -7.627 3.918 9.090 1.00 85.38 199 LEU A O 1
ATOM 1646 N N . THR A 1 200 ? -8.632 3.086 7.286 1.00 86.06 200 THR A N 1
ATOM 1647 C CA . THR A 1 200 ? -7.853 3.893 6.333 1.00 86.06 200 THR A CA 1
ATOM 1648 C C . THR A 1 200 ? -8.001 5.402 6.518 1.00 86.06 200 THR A C 1
ATOM 1650 O O . THR A 1 200 ? -7.102 6.137 6.133 1.00 86.06 200 THR A O 1
ATOM 1653 N N . LEU A 1 201 ? -9.111 5.875 7.085 1.00 82.00 201 LEU A N 1
ATOM 1654 C CA . LEU A 1 201 ? -9.361 7.308 7.262 1.00 82.00 201 LEU A CA 1
ATOM 1655 C C . LEU A 1 201 ? -8.987 7.830 8.654 1.00 82.00 201 LEU A C 1
ATOM 1657 O O . LEU A 1 201 ? -8.761 9.032 8.802 1.00 82.00 201 LEU A O 1
ATOM 1661 N N . ASN A 1 202 ? -9.003 6.971 9.676 1.00 80.06 202 ASN A N 1
ATOM 1662 C CA . ASN A 1 202 ? -8.870 7.387 11.077 1.00 80.06 202 ASN A CA 1
ATOM 1663 C C . ASN A 1 202 ? -7.629 6.825 11.776 1.00 80.06 202 ASN A C 1
ATOM 1665 O O . ASN A 1 202 ? -7.216 7.385 12.786 1.00 80.06 202 ASN A O 1
ATOM 1669 N N . ASP A 1 203 ? -7.056 5.729 11.280 1.00 84.56 203 ASP A N 1
ATOM 1670 C CA . ASP A 1 203 ? -5.789 5.204 11.783 1.00 84.56 203 ASP A CA 1
ATOM 1671 C C . ASP A 1 203 ? -4.647 5.965 11.101 1.00 84.56 203 ASP A C 1
ATOM 1673 O O . ASP A 1 203 ? -4.570 5.998 9.871 1.00 84.56 203 ASP A O 1
ATOM 1677 N N . GLU A 1 204 ? -3.810 6.631 11.894 1.00 84.00 204 GLU A N 1
ATOM 1678 C CA . GLU A 1 204 ? -2.738 7.514 11.418 1.00 84.00 204 GLU A CA 1
ATOM 1679 C C . GLU A 1 204 ? -1.760 6.770 10.500 1.00 84.00 204 GLU A C 1
ATOM 1681 O O . GLU A 1 204 ? -1.559 7.178 9.356 1.00 84.00 204 GLU A O 1
ATOM 1686 N N . GLU A 1 205 ? -1.280 5.603 10.938 1.00 87.00 205 GLU A N 1
ATOM 1687 C CA . GLU A 1 205 ? -0.344 4.759 10.191 1.00 87.00 205 GLU A CA 1
ATOM 1688 C C . GLU A 1 205 ? -0.939 4.326 8.841 1.00 87.00 205 GLU A C 1
ATOM 1690 O O . GLU A 1 205 ? -0.307 4.444 7.790 1.00 87.00 205 GLU A O 1
ATOM 1695 N N . ILE A 1 206 ? -2.188 3.844 8.830 1.00 86.75 206 ILE A N 1
ATOM 1696 C CA . ILE A 1 206 ? -2.833 3.395 7.585 1.00 86.75 206 ILE A CA 1
ATOM 1697 C C . ILE A 1 206 ? -3.139 4.587 6.666 1.00 86.75 206 ILE A C 1
ATOM 1699 O O . ILE A 1 206 ? -3.033 4.458 5.443 1.00 86.75 206 ILE A O 1
ATOM 1703 N N . THR A 1 207 ? -3.495 5.742 7.232 1.00 85.38 207 THR A N 1
ATOM 1704 C CA . THR A 1 207 ? -3.758 6.969 6.468 1.00 85.38 207 THR A CA 1
ATOM 1705 C C . THR A 1 207 ? -2.490 7.450 5.761 1.00 85.38 207 THR A C 1
ATOM 1707 O O . THR A 1 207 ? -2.542 7.811 4.585 1.00 85.38 207 THR A O 1
ATOM 1710 N N . GLU A 1 208 ? -1.339 7.424 6.432 1.00 85.25 208 GLU A N 1
ATOM 1711 C CA . GLU A 1 208 ? -0.048 7.759 5.822 1.00 85.25 208 GLU A CA 1
ATOM 1712 C C . GLU A 1 208 ? 0.319 6.799 4.689 1.00 85.25 208 GLU A C 1
ATOM 1714 O O . GLU A 1 208 ? 0.696 7.239 3.602 1.00 85.25 208 GLU A O 1
ATOM 1719 N N . GLN A 1 209 ? 0.134 5.492 4.894 1.00 88.19 209 GLN A N 1
ATOM 1720 C CA . GLN A 1 209 ? 0.356 4.486 3.850 1.00 88.19 209 GLN A CA 1
ATOM 1721 C C . GLN A 1 209 ? -0.558 4.708 2.638 1.00 88.19 209 GLN A C 1
ATOM 1723 O O . GLN A 1 209 ? -0.131 4.543 1.495 1.00 88.19 209 GLN A O 1
ATOM 1728 N N . PHE A 1 210 ? -1.807 5.123 2.868 1.00 88.50 210 PHE A N 1
ATOM 1729 C CA . PHE A 1 210 ? -2.722 5.487 1.790 1.00 88.50 210 PHE A CA 1
ATOM 1730 C C . PHE A 1 210 ? -2.244 6.726 1.025 1.00 88.50 210 PHE A C 1
ATOM 1732 O O . PHE A 1 210 ? -2.236 6.699 -0.206 1.00 88.50 210 PHE A O 1
ATOM 1739 N N . LYS A 1 211 ? -1.789 7.778 1.724 1.00 85.00 211 LYS A N 1
ATOM 1740 C CA . LYS A 1 211 ? -1.200 8.970 1.090 1.00 85.00 211 LYS A CA 1
ATOM 1741 C C . LYS A 1 211 ? 0.008 8.593 0.226 1.00 85.00 211 LYS A C 1
ATOM 1743 O O . LYS A 1 211 ? 0.054 8.994 -0.934 1.00 85.00 211 LYS A O 1
ATOM 1748 N N . LYS A 1 212 ? 0.939 7.777 0.745 1.00 86.31 212 LYS A N 1
ATOM 1749 C CA . LYS A 1 212 ? 2.107 7.286 -0.016 1.00 86.31 212 LYS A CA 1
ATOM 1750 C C . LYS A 1 212 ? 1.671 6.507 -1.266 1.00 86.31 212 LYS A C 1
ATOM 1752 O O . LYS A 1 212 ? 2.084 6.846 -2.370 1.00 86.31 212 LYS A O 1
ATOM 1757 N N . PHE A 1 213 ? 0.746 5.554 -1.127 1.00 87.38 213 PHE A N 1
ATOM 1758 C CA . PHE A 1 213 ? 0.208 4.785 -2.259 1.00 87.38 213 PHE A CA 1
ATOM 1759 C C . PHE A 1 213 ? -0.452 5.669 -3.327 1.00 87.38 213 PHE A C 1
ATOM 1761 O O . PHE A 1 213 ? -0.279 5.449 -4.529 1.00 87.38 213 PHE A O 1
ATOM 1768 N N . TRP A 1 214 ? -1.222 6.670 -2.900 1.00 85.12 214 TRP A N 1
ATOM 1769 C CA . TRP A 1 214 ? -1.865 7.618 -3.803 1.00 85.12 214 TRP A CA 1
ATOM 1770 C C . TRP A 1 214 ? -0.834 8.433 -4.586 1.00 85.12 214 TRP A C 1
ATOM 1772 O O . TRP A 1 214 ? -0.947 8.572 -5.809 1.00 85.12 214 TRP A O 1
ATOM 1782 N N . LEU A 1 215 ? 0.183 8.941 -3.885 1.00 82.38 215 LEU A N 1
ATOM 1783 C CA . LEU A 1 215 ? 1.282 9.688 -4.482 1.00 82.38 215 LEU A CA 1
ATOM 1784 C C . LEU A 1 215 ? 2.060 8.844 -5.482 1.00 82.38 215 LEU A C 1
ATOM 1786 O O . LEU A 1 215 ? 2.234 9.291 -6.610 1.00 82.38 215 LEU A O 1
ATOM 1790 N N . ASP A 1 216 ? 2.433 7.615 -5.132 1.00 81.69 216 ASP A N 1
ATOM 1791 C CA . ASP A 1 216 ? 3.129 6.700 -6.039 1.00 81.69 216 ASP A CA 1
ATOM 1792 C C . ASP A 1 216 ? 2.310 6.455 -7.313 1.00 81.69 216 ASP A C 1
ATOM 1794 O O . ASP A 1 216 ? 2.819 6.560 -8.432 1.00 81.69 216 ASP A O 1
ATOM 1798 N N . GLY A 1 217 ? 1.007 6.195 -7.164 1.00 80.38 217 GLY A N 1
ATOM 1799 C CA . GLY A 1 217 ? 0.101 5.977 -8.290 1.00 80.38 217 GLY A CA 1
ATOM 1800 C C . GLY A 1 217 ? -0.039 7.196 -9.210 1.00 80.38 217 GLY A C 1
ATOM 1801 O O . GLY A 1 217 ? -0.180 7.039 -10.427 1.00 80.38 217 GLY A O 1
ATOM 1802 N N . LYS A 1 218 ? 0.013 8.413 -8.655 1.00 78.94 218 LYS A N 1
ATOM 1803 C CA . LYS A 1 218 ? 0.002 9.669 -9.423 1.00 78.94 218 LYS A CA 1
ATOM 1804 C C . LYS A 1 218 ? 1.370 9.957 -10.047 1.00 78.94 218 LYS A C 1
ATOM 1806 O O . LYS A 1 218 ? 1.427 10.287 -11.227 1.00 78.94 218 LYS A O 1
ATOM 1811 N N . MET A 1 219 ? 2.460 9.751 -9.310 1.00 70.12 219 MET A N 1
ATOM 1812 C CA . MET A 1 219 ? 3.828 9.923 -9.797 1.00 70.12 219 MET A CA 1
ATOM 1813 C C . MET A 1 219 ? 4.135 8.998 -10.967 1.00 70.12 219 MET A C 1
ATOM 1815 O O . MET A 1 219 ? 4.690 9.460 -11.953 1.00 70.12 219 MET A O 1
ATOM 1819 N N . ILE A 1 220 ? 3.740 7.724 -10.920 1.00 69.69 220 ILE A N 1
ATOM 1820 C CA . ILE A 1 220 ? 3.965 6.794 -12.039 1.00 69.69 220 ILE A CA 1
ATOM 1821 C C . ILE A 1 220 ? 3.294 7.302 -13.322 1.00 69.69 220 ILE A C 1
ATOM 1823 O O . ILE A 1 220 ? 3.868 7.192 -14.400 1.00 69.69 220 ILE A O 1
ATOM 1827 N N . LYS A 1 221 ? 2.094 7.885 -13.216 1.00 68.00 221 LYS A N 1
ATOM 1828 C CA . LYS A 1 221 ? 1.383 8.453 -14.372 1.00 68.00 221 LYS A CA 1
ATOM 1829 C C . LYS A 1 221 ? 2.029 9.737 -14.896 1.00 68.00 221 LYS A C 1
ATOM 1831 O O . LYS A 1 221 ? 1.840 10.078 -16.057 1.00 68.00 221 LYS A O 1
ATOM 1836 N N . GLU A 1 222 ? 2.731 10.469 -14.039 1.00 63.66 222 GLU A N 1
ATOM 1837 C CA . GLU A 1 222 ? 3.211 11.820 -14.329 1.00 63.66 222 GLU A CA 1
ATOM 1838 C C . GLU A 1 222 ? 4.714 11.877 -14.664 1.00 63.66 222 GLU A C 1
ATOM 1840 O O . GLU A 1 222 ? 5.138 12.751 -15.419 1.00 63.66 222 GLU A O 1
ATOM 1845 N N . ILE A 1 223 ? 5.508 10.925 -14.166 1.00 63.62 223 ILE A N 1
ATOM 1846 C CA . ILE A 1 223 ? 6.913 10.679 -14.538 1.00 63.62 223 ILE A CA 1
ATOM 1847 C C . ILE A 1 223 ? 6.972 9.629 -15.663 1.00 63.62 223 ILE A C 1
ATOM 1849 O O . ILE A 1 223 ? 7.934 8.878 -15.763 1.00 63.62 223 ILE A O 1
ATOM 1853 N N . ASP A 1 224 ? 5.940 9.520 -16.500 1.00 62.16 224 ASP A N 1
ATOM 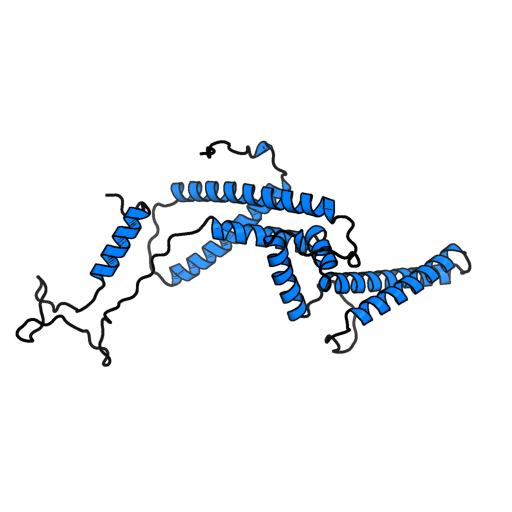1854 C CA . ASP A 1 224 ? 5.952 8.597 -17.636 1.00 62.16 224 ASP A CA 1
ATOM 1855 C C . ASP A 1 224 ? 7.113 8.969 -18.577 1.00 62.16 224 ASP A C 1
ATOM 1857 O O . ASP A 1 224 ? 7.076 9.986 -19.277 1.00 62.16 224 ASP A O 1
ATOM 1861 N N . TYR A 1 225 ? 8.199 8.193 -18.521 1.00 67.81 225 TYR A N 1
ATOM 1862 C CA . TYR A 1 225 ? 9.398 8.427 -19.312 1.00 67.81 225 TYR A CA 1
ATOM 1863 C C . TYR A 1 225 ? 9.361 7.561 -20.572 1.00 67.81 225 TYR A C 1
ATOM 1865 O O . TYR A 1 225 ? 9.081 6.362 -20.511 1.00 67.81 225 TYR A O 1
ATOM 1873 N N . PRO A 1 226 ? 9.676 8.132 -21.746 1.00 73.19 226 PRO A N 1
ATOM 1874 C CA . PRO A 1 226 ? 9.661 7.382 -22.989 1.00 73.19 226 PRO A CA 1
ATOM 1875 C C . PRO A 1 226 ? 10.773 6.326 -22.985 1.00 73.19 226 PRO A C 1
ATOM 1877 O O . PRO A 1 226 ? 11.954 6.642 -23.124 1.00 73.19 226 PRO A O 1
ATOM 1880 N N . ILE A 1 227 ? 10.393 5.054 -22.872 1.00 79.00 227 ILE A N 1
ATOM 1881 C CA . ILE A 1 227 ? 11.324 3.925 -22.950 1.00 79.00 227 ILE A CA 1
ATOM 1882 C C . ILE A 1 227 ? 11.589 3.583 -24.420 1.00 79.00 227 ILE A C 1
ATOM 1884 O O . ILE A 1 227 ? 10.667 3.271 -25.176 1.00 79.00 227 ILE A O 1
ATOM 1888 N N . PHE A 1 228 ? 12.862 3.583 -24.823 1.00 86.44 228 PHE A N 1
ATOM 1889 C CA . PHE A 1 228 ? 13.292 2.958 -26.073 1.00 86.44 228 PHE A CA 1
ATOM 1890 C C . PHE A 1 228 ? 13.777 1.543 -25.793 1.00 86.44 228 PHE A C 1
ATOM 1892 O O . PHE A 1 228 ? 14.828 1.348 -25.188 1.00 86.44 228 PHE A O 1
ATOM 1899 N N . PHE A 1 229 ? 13.025 0.553 -26.258 1.00 89.69 229 PHE A N 1
ATOM 1900 C CA . PHE A 1 229 ? 13.434 -0.840 -26.173 1.00 89.69 229 PHE A CA 1
ATOM 1901 C C . PHE A 1 229 ? 13.642 -1.403 -27.576 1.00 89.69 229 PHE A C 1
ATOM 1903 O O . PHE A 1 229 ? 12.736 -1.362 -28.410 1.00 89.69 229 PHE A O 1
ATOM 1910 N N . ALA A 1 230 ? 14.833 -1.938 -27.834 1.00 89.19 230 ALA A N 1
ATOM 1911 C CA . ALA A 1 230 ? 15.176 -2.561 -29.102 1.00 89.19 230 ALA A CA 1
ATOM 1912 C C . ALA A 1 230 ? 16.008 -3.822 -28.872 1.00 89.19 230 ALA A C 1
ATOM 1914 O O . ALA A 1 230 ? 16.841 -3.887 -27.971 1.00 89.19 230 ALA A O 1
ATOM 1915 N N . VAL A 1 231 ? 15.779 -4.820 -29.720 1.00 87.50 231 VAL A N 1
ATOM 1916 C CA . VAL A 1 231 ? 16.531 -6.075 -29.748 1.00 87.50 231 VAL A CA 1
ATOM 1917 C C . VAL A 1 231 ? 16.967 -6.354 -31.178 1.00 87.50 231 VAL A C 1
ATOM 1919 O O . VAL A 1 231 ? 16.243 -6.039 -32.123 1.00 87.50 231 VAL A O 1
ATOM 1922 N N . ASN A 1 232 ? 18.133 -6.971 -31.343 1.00 87.94 232 ASN A N 1
ATOM 1923 C CA . ASN A 1 232 ? 18.588 -7.432 -32.648 1.00 87.94 232 ASN A CA 1
ATOM 1924 C C . ASN A 1 232 ? 17.653 -8.523 -33.182 1.00 87.94 232 ASN A C 1
ATOM 1926 O O . ASN A 1 232 ? 17.483 -9.572 -32.560 1.00 87.94 232 ASN A O 1
ATOM 1930 N N . GLN A 1 233 ? 17.110 -8.321 -34.378 1.00 87.69 233 GLN A N 1
ATOM 1931 C CA . GLN A 1 233 ? 16.501 -9.385 -35.173 1.00 87.69 233 GLN A CA 1
ATOM 1932 C C . GLN A 1 233 ? 17.589 -10.287 -35.762 1.00 87.69 233 GLN A C 1
ATOM 1934 O O . GLN A 1 233 ? 17.415 -11.500 -35.906 1.00 87.69 233 GLN A O 1
ATOM 1939 N N . LYS A 1 234 ? 18.750 -9.704 -36.084 1.00 87.50 234 LYS A N 1
ATOM 1940 C CA . LYS A 1 234 ? 19.922 -10.430 -36.565 1.00 87.50 234 LYS A CA 1
ATOM 1941 C C . LYS A 1 234 ? 20.908 -10.700 -35.432 1.00 87.50 234 LYS A C 1
ATOM 1943 O O . LYS A 1 234 ? 21.710 -9.848 -35.073 1.00 87.50 234 LYS A O 1
ATOM 1948 N N . SER A 1 235 ? 20.938 -11.938 -34.942 1.00 85.19 235 SER A N 1
ATOM 1949 C CA . SER A 1 235 ? 21.974 -12.383 -33.999 1.00 85.19 235 SER A CA 1
ATOM 1950 C C . SER A 1 235 ? 23.387 -12.134 -34.546 1.00 85.19 235 SER A C 1
ATOM 1952 O O . SER A 1 235 ? 23.698 -12.529 -35.667 1.00 85.19 235 SER A O 1
ATOM 1954 N N . LEU A 1 236 ? 24.286 -11.538 -33.759 1.00 86.50 236 LEU A N 1
ATOM 1955 C CA . LEU A 1 236 ? 25.663 -11.297 -34.218 1.00 86.50 236 LEU A CA 1
ATOM 1956 C C . LEU A 1 236 ? 26.442 -12.598 -34.466 1.00 86.50 236 LEU A C 1
ATOM 1958 O O . LEU A 1 236 ? 27.359 -12.632 -35.290 1.00 86.50 236 LEU A O 1
ATOM 1962 N N . LYS A 1 237 ? 26.076 -13.667 -33.752 1.00 89.31 237 LYS A N 1
ATOM 1963 C CA . LYS A 1 237 ? 26.741 -14.969 -33.789 1.00 89.31 237 LYS A CA 1
ATOM 1964 C C . LYS A 1 237 ? 25.810 -16.073 -34.281 1.00 89.31 237 LYS A C 1
ATOM 1966 O O . LYS A 1 237 ? 24.590 -15.982 -34.158 1.00 89.31 237 LYS A O 1
ATOM 1971 N N . ASN A 1 238 ? 26.400 -17.112 -34.859 1.00 86.44 238 ASN A N 1
ATOM 1972 C CA . ASN A 1 238 ? 25.715 -18.351 -35.215 1.00 86.44 238 ASN A CA 1
ATOM 1973 C C . ASN A 1 238 ? 25.629 -19.309 -34.005 1.00 86.44 238 ASN A C 1
ATOM 1975 O O . ASN A 1 238 ? 26.183 -19.045 -32.938 1.00 86.44 238 ASN A O 1
ATOM 1979 N N . ASN A 1 239 ? 24.998 -20.472 -34.193 1.00 89.31 239 ASN A N 1
ATOM 1980 C CA . ASN A 1 239 ? 24.841 -21.497 -33.147 1.00 89.31 239 ASN A CA 1
ATOM 1981 C C . ASN A 1 239 ? 26.167 -22.138 -32.687 1.00 89.31 239 ASN A C 1
ATOM 1983 O O . ASN A 1 239 ? 26.168 -22.925 -31.748 1.00 89.31 239 ASN A O 1
ATOM 1987 N N . LYS A 1 240 ? 27.285 -21.831 -33.354 1.00 88.50 240 LYS A N 1
ATOM 1988 C CA . LYS A 1 240 ? 28.639 -22.259 -32.974 1.00 88.50 240 LYS A CA 1
ATOM 1989 C C . LYS A 1 240 ? 29.402 -21.175 -32.203 1.00 88.50 240 LYS A C 1
ATOM 1991 O O . LYS A 1 240 ? 30.538 -21.402 -31.809 1.00 88.50 240 LYS A O 1
ATOM 1996 N N . GLY A 1 241 ? 28.797 -20.002 -32.000 1.00 87.38 241 GLY A N 1
ATOM 1997 C CA . GLY A 1 241 ? 29.427 -18.861 -31.334 1.00 87.38 241 GLY A CA 1
ATOM 1998 C C . GLY A 1 241 ? 30.322 -18.005 -32.238 1.00 87.38 241 GLY A C 1
ATOM 1999 O O . GLY A 1 241 ? 30.990 -17.098 -31.739 1.00 87.38 241 GLY A O 1
ATOM 2000 N N . GLU A 1 242 ? 30.326 -18.242 -33.550 1.00 87.94 242 GLU A N 1
ATOM 2001 C CA . GLU A 1 242 ? 31.132 -17.496 -34.523 1.00 87.94 242 GLU A CA 1
ATOM 2002 C C . GLU A 1 242 ? 30.340 -16.319 -35.104 1.00 87.94 242 GLU A C 1
ATOM 2004 O O . GLU A 1 242 ? 29.129 -16.424 -35.315 1.00 87.94 242 GLU A O 1
ATOM 2009 N N . TYR A 1 243 ? 31.017 -15.208 -35.407 1.00 88.88 243 TYR A N 1
ATOM 2010 C CA . TYR A 1 243 ? 30.379 -14.035 -36.008 1.00 88.88 243 TYR A CA 1
ATOM 2011 C C . TYR A 1 243 ? 29.820 -14.327 -37.403 1.00 88.88 243 TYR A C 1
ATOM 2013 O O . TYR A 1 243 ? 30.441 -15.006 -38.225 1.00 88.88 243 TYR A O 1
ATOM 2021 N N . ARG A 1 244 ? 28.641 -13.770 -37.689 1.00 87.94 244 ARG A N 1
ATOM 2022 C CA . ARG A 1 244 ? 28.057 -13.793 -39.033 1.00 87.94 244 ARG A CA 1
ATOM 2023 C C . ARG A 1 244 ? 28.570 -12.593 -39.816 1.00 87.94 244 ARG A C 1
ATOM 2025 O O . ARG A 1 244 ? 28.455 -11.465 -39.353 1.00 87.94 244 ARG A O 1
ATOM 2032 N N . TYR A 1 245 ? 29.103 -12.827 -41.008 1.00 89.69 245 TYR A N 1
ATOM 2033 C CA . TYR A 1 245 ? 29.637 -11.778 -41.878 1.00 89.69 245 TYR A CA 1
ATOM 2034 C C . TYR A 1 245 ? 28.806 -11.650 -43.151 1.00 89.69 245 TYR A C 1
ATOM 2036 O O . TYR A 1 245 ? 28.335 -12.657 -43.690 1.00 89.69 245 TYR A O 1
ATOM 2044 N N . LYS A 1 246 ? 28.680 -10.423 -43.666 1.00 88.19 246 LYS A N 1
ATOM 2045 C CA . LYS A 1 246 ? 28.045 -10.169 -44.962 1.00 88.19 246 LYS A CA 1
ATOM 2046 C C . LYS A 1 246 ? 28.891 -10.811 -46.063 1.00 88.19 246 LYS A C 1
ATOM 2048 O O . LYS A 1 246 ? 30.113 -10.644 -46.109 1.00 88.19 246 LYS A O 1
ATOM 2053 N N . ARG A 1 247 ? 28.243 -11.558 -46.957 1.00 87.25 247 ARG A N 1
ATOM 2054 C CA . ARG A 1 247 ? 28.897 -12.229 -48.088 1.00 87.25 247 ARG A CA 1
ATOM 2055 C C . ARG A 1 247 ? 28.520 -11.545 -49.393 1.00 87.25 247 ARG A C 1
ATOM 2057 O O . ARG A 1 247 ? 27.364 -11.189 -49.596 1.00 87.25 247 ARG A O 1
ATOM 2064 N N . GLY A 1 248 ? 29.502 -11.365 -50.269 1.00 80.81 248 GLY A N 1
ATOM 2065 C CA . GLY A 1 248 ? 29.277 -10.871 -51.623 1.00 80.81 248 GLY A CA 1
ATOM 2066 C C . GLY A 1 248 ? 28.731 -11.960 -52.549 1.00 80.81 248 GLY A C 1
ATOM 2067 O O . GLY A 1 248 ? 28.693 -13.140 -52.204 1.00 80.81 248 GLY A O 1
ATOM 2068 N N . VAL A 1 249 ? 28.386 -11.575 -53.779 1.00 78.00 249 VAL A N 1
ATOM 2069 C CA . VAL A 1 249 ? 27.794 -12.462 -54.805 1.00 78.00 249 VAL A CA 1
ATOM 2070 C C . VAL A 1 249 ? 28.680 -13.677 -55.133 1.00 78.00 249 VAL A C 1
ATOM 2072 O O . VAL A 1 249 ? 28.186 -14.735 -55.502 1.00 78.00 249 VAL A O 1
ATOM 2075 N N . LYS A 1 250 ? 30.000 -13.550 -54.952 1.00 78.25 250 LYS A N 1
ATOM 2076 C CA . LYS A 1 250 ? 30.990 -14.620 -55.170 1.00 78.25 250 LYS A CA 1
ATOM 2077 C C . LYS A 1 250 ? 31.265 -15.483 -53.925 1.00 78.25 250 LYS A C 1
ATOM 2079 O O . LYS A 1 250 ? 32.208 -16.264 -53.927 1.00 78.25 250 LYS A O 1
ATOM 2084 N N . GLY A 1 251 ? 30.502 -15.318 -52.842 1.00 76.56 251 GLY A N 1
ATOM 2085 C CA . GLY A 1 251 ? 30.621 -16.109 -51.610 1.00 76.56 251 GLY A CA 1
ATOM 2086 C C . GLY A 1 251 ? 31.731 -15.684 -50.636 1.00 76.56 251 GLY A C 1
ATOM 2087 O O . GLY A 1 251 ? 31.747 -16.174 -49.507 1.00 76.56 251 GLY A O 1
ATOM 2088 N N . GLY A 1 252 ? 32.619 -14.763 -51.029 1.00 82.69 252 GLY A N 1
ATOM 2089 C CA . GLY A 1 252 ? 33.630 -14.158 -50.150 1.00 82.69 252 GLY A CA 1
ATOM 2090 C C . GLY A 1 252 ? 33.051 -13.108 -49.192 1.00 82.69 252 GLY A C 1
ATOM 2091 O O . GLY A 1 252 ? 31.978 -12.554 -49.446 1.00 82.69 252 GLY A O 1
ATOM 2092 N N . PHE A 1 253 ? 33.758 -12.827 -48.093 1.00 85.94 253 PHE A N 1
ATOM 2093 C CA . PHE A 1 253 ? 33.366 -11.790 -47.132 1.00 85.94 253 PHE A CA 1
ATOM 2094 C C . PHE A 1 253 ? 33.468 -10.392 -47.742 1.00 85.94 253 PHE A C 1
ATOM 2096 O O . PHE A 1 253 ? 34.428 -10.083 -48.448 1.00 85.94 253 PHE A O 1
ATOM 2103 N N . LEU A 1 254 ? 32.482 -9.544 -47.454 1.00 88.00 254 LEU A N 1
ATOM 2104 C CA . LEU A 1 254 ? 32.577 -8.120 -47.756 1.00 88.00 254 LEU A CA 1
ATOM 2105 C C . LEU A 1 254 ? 33.504 -7.454 -46.742 1.00 88.00 254 LEU A C 1
ATOM 2107 O O . LEU A 1 254 ? 33.381 -7.703 -45.543 1.00 88.00 254 LEU A O 1
ATOM 2111 N N . LEU A 1 255 ? 34.413 -6.615 -47.232 1.00 89.06 255 LEU A N 1
ATOM 2112 C CA . LEU A 1 255 ? 35.362 -5.873 -46.411 1.00 89.06 255 LEU A CA 1
ATOM 2113 C C . LEU A 1 255 ? 34.942 -4.403 -46.305 1.00 89.06 255 LEU A C 1
ATOM 2115 O O . LEU A 1 255 ? 34.389 -3.841 -47.252 1.00 89.06 255 LEU A O 1
ATOM 2119 N N . ASP A 1 256 ? 35.206 -3.791 -45.155 1.00 84.62 256 ASP A N 1
ATOM 2120 C CA . ASP A 1 256 ? 35.063 -2.358 -44.930 1.00 84.62 256 ASP A CA 1
ATOM 2121 C C . ASP A 1 256 ? 36.197 -1.567 -45.613 1.00 84.62 256 ASP A C 1
ATOM 2123 O O . ASP A 1 256 ? 37.133 -2.122 -46.197 1.00 84.62 256 ASP A O 1
ATOM 2127 N N . LYS A 1 257 ? 36.140 -0.235 -45.501 1.00 87.75 257 LYS A N 1
ATOM 2128 C CA . LYS A 1 257 ? 37.162 0.691 -46.024 1.00 87.75 257 LYS A CA 1
ATOM 2129 C C . LYS A 1 257 ? 38.573 0.491 -45.442 1.00 87.75 257 LYS A C 1
ATOM 2131 O O . LYS A 1 257 ? 39.517 1.087 -45.949 1.00 87.75 257 LYS A O 1
ATOM 2136 N N . TYR A 1 258 ? 38.720 -0.327 -44.402 1.00 88.56 258 TYR A N 1
ATOM 2137 C CA . TYR A 1 258 ? 39.984 -0.664 -43.747 1.00 88.56 258 TYR A CA 1
ATOM 2138 C C . TYR A 1 258 ? 40.403 -2.123 -43.992 1.00 88.56 258 TYR A C 1
ATOM 2140 O O . TYR A 1 258 ? 41.360 -2.595 -43.384 1.00 88.56 258 TYR A O 1
ATOM 2148 N N . GLY A 1 259 ? 39.699 -2.851 -44.867 1.00 84.44 259 GLY A N 1
ATOM 2149 C CA . GLY A 1 259 ? 40.002 -4.245 -45.188 1.00 84.44 259 GLY A CA 1
ATOM 2150 C C . GLY A 1 259 ? 39.515 -5.264 -44.151 1.00 84.44 259 GLY A C 1
ATOM 2151 O O . GLY A 1 259 ? 39.990 -6.397 -44.161 1.00 84.44 259 GLY A O 1
ATOM 2152 N N . ARG A 1 260 ? 38.583 -4.905 -43.257 1.00 87.75 260 ARG A N 1
ATOM 2153 C CA . ARG A 1 260 ? 38.028 -5.798 -42.221 1.00 87.75 260 ARG A CA 1
ATOM 2154 C C . ARG A 1 260 ? 36.669 -6.355 -42.635 1.00 87.75 260 ARG A C 1
ATOM 2156 O O . ARG A 1 260 ? 35.853 -5.628 -43.188 1.00 87.75 260 ARG A O 1
ATOM 2163 N N . SER A 1 261 ? 36.393 -7.624 -42.337 1.00 88.44 261 SER A N 1
ATOM 2164 C CA . SER A 1 261 ? 35.112 -8.261 -42.678 1.00 88.44 261 SER A CA 1
ATOM 2165 C C . SER A 1 261 ? 33.919 -7.587 -41.995 1.00 88.44 261 SER A C 1
ATOM 2167 O O . SER A 1 261 ? 33.902 -7.425 -40.776 1.00 88.44 261 SER A O 1
ATOM 2169 N N . ILE A 1 262 ? 32.894 -7.252 -42.777 1.00 87.38 262 ILE A N 1
ATOM 2170 C CA . ILE A 1 262 ? 31.675 -6.596 -42.296 1.00 87.38 262 ILE A CA 1
ATOM 2171 C C . ILE A 1 262 ? 30.760 -7.632 -41.641 1.00 87.38 262 ILE A C 1
ATOM 2173 O O . ILE A 1 262 ? 30.375 -8.620 -42.272 1.00 87.38 262 ILE A O 1
ATOM 2177 N N . ILE A 1 263 ? 30.389 -7.397 -40.385 1.00 88.62 263 ILE A N 1
ATOM 2178 C CA . ILE A 1 263 ? 29.449 -8.238 -39.636 1.00 88.62 263 ILE A CA 1
ATOM 2179 C C . ILE A 1 263 ? 28.027 -8.029 -40.187 1.00 88.62 263 ILE A C 1
ATOM 2181 O O . ILE A 1 263 ? 27.621 -6.917 -40.521 1.00 88.62 263 ILE A O 1
ATOM 2185 N N . ASP A 1 264 ? 27.261 -9.109 -40.310 1.00 89.19 264 ASP A N 1
ATOM 2186 C CA . ASP A 1 264 ? 25.847 -9.060 -40.687 1.00 89.19 264 ASP A CA 1
ATOM 2187 C C . ASP A 1 264 ? 24.972 -8.848 -39.445 1.00 89.19 264 ASP A C 1
ATOM 2189 O O . ASP A 1 264 ? 24.474 -9.801 -38.835 1.00 89.19 264 ASP A O 1
ATOM 2193 N N . HIS A 1 265 ? 24.828 -7.577 -39.070 1.00 88.75 265 HIS A N 1
ATOM 2194 C CA . HIS A 1 265 ? 23.970 -7.100 -37.988 1.00 88.75 265 HIS A CA 1
ATOM 2195 C C . HIS A 1 265 ? 22.956 -6.067 -38.493 1.00 88.75 265 HIS A C 1
ATOM 2197 O O . HIS A 1 265 ? 23.035 -5.608 -39.632 1.00 88.75 265 HIS A O 1
ATOM 2203 N N . ASP A 1 266 ? 22.036 -5.703 -37.605 1.00 89.44 266 ASP A N 1
ATOM 2204 C CA . ASP A 1 266 ? 20.961 -4.717 -37.773 1.00 89.44 266 ASP A CA 1
ATOM 2205 C C . ASP A 1 266 ? 21.043 -3.555 -36.753 1.00 89.44 266 ASP A C 1
ATOM 2207 O O . ASP A 1 266 ? 20.057 -2.892 -36.432 1.00 89.44 266 ASP A O 1
ATOM 2211 N N . LEU A 1 267 ? 22.229 -3.342 -36.169 1.00 89.25 267 LEU A N 1
ATOM 2212 C CA . LEU A 1 267 ? 22.462 -2.278 -35.186 1.00 89.25 267 LEU A CA 1
ATOM 2213 C C . LEU A 1 267 ? 22.280 -0.870 -35.769 1.00 89.25 267 LEU A C 1
ATOM 2215 O O . LEU A 1 267 ? 21.884 0.030 -35.033 1.00 89.25 267 LEU A O 1
ATOM 2219 N N . ASP A 1 268 ? 22.539 -0.684 -37.065 1.00 88.88 268 ASP A N 1
ATOM 2220 C CA . ASP A 1 268 ? 22.391 0.615 -37.727 1.00 88.88 268 ASP A CA 1
ATOM 2221 C C . ASP A 1 268 ? 20.909 1.021 -37.773 1.00 88.88 268 ASP A C 1
ATOM 2223 O O . ASP A 1 268 ? 20.555 2.153 -37.452 1.00 88.88 268 ASP A O 1
ATOM 2227 N N . GLU A 1 269 ? 20.016 0.072 -38.062 1.00 92.25 269 GLU A N 1
ATOM 2228 C CA . GLU A 1 269 ? 18.568 0.274 -38.065 1.00 92.25 269 GLU A CA 1
ATOM 2229 C C . GLU A 1 269 ? 18.034 0.604 -36.660 1.00 92.25 269 GLU A C 1
ATOM 2231 O O . GLU A 1 269 ? 17.164 1.469 -36.507 1.00 92.25 269 GLU A O 1
ATOM 2236 N N . ILE A 1 270 ? 18.575 -0.046 -35.622 1.00 91.19 270 ILE A N 1
ATOM 2237 C CA . ILE A 1 270 ? 18.256 0.265 -34.219 1.00 91.19 270 ILE A CA 1
ATOM 2238 C C . ILE A 1 270 ? 18.733 1.679 -33.863 1.00 91.19 270 ILE A C 1
ATOM 2240 O O . ILE A 1 270 ? 17.976 2.444 -33.260 1.00 91.19 270 ILE A O 1
ATOM 2244 N N . ALA A 1 271 ? 19.952 2.049 -34.264 1.00 91.75 271 ALA A N 1
ATOM 2245 C CA . ALA A 1 271 ? 20.501 3.381 -34.032 1.00 91.75 271 ALA A CA 1
ATOM 2246 C C . ALA A 1 271 ? 19.660 4.468 -34.725 1.00 91.75 271 ALA A C 1
ATOM 2248 O O . ALA A 1 271 ? 19.309 5.470 -34.103 1.00 91.75 271 ALA A O 1
ATOM 2249 N N . GLU A 1 272 ? 19.247 4.257 -35.976 1.00 92.19 272 GLU A N 1
ATOM 2250 C CA . GLU A 1 272 ? 18.353 5.176 -36.688 1.00 92.19 272 GLU A CA 1
ATOM 2251 C C . GLU A 1 272 ? 16.984 5.320 -36.004 1.00 92.19 272 GLU A C 1
ATOM 2253 O O . GLU A 1 272 ? 16.431 6.423 -35.933 1.00 92.19 272 GLU A O 1
ATOM 2258 N N . ALA A 1 273 ? 16.419 4.221 -35.496 1.00 92.12 273 ALA A N 1
ATOM 2259 C CA . ALA A 1 273 ? 15.163 4.245 -34.751 1.00 92.12 273 ALA A CA 1
ATOM 2260 C C . ALA A 1 273 ? 15.295 5.016 -33.426 1.00 92.12 273 ALA A C 1
ATOM 2262 O O . ALA A 1 273 ? 14.413 5.817 -33.102 1.00 92.12 273 ALA A O 1
ATOM 2263 N N . PHE A 1 274 ? 16.411 4.847 -32.709 1.00 91.62 274 PHE A N 1
ATOM 2264 C CA . PHE A 1 274 ? 16.711 5.620 -31.503 1.00 91.62 274 PHE A CA 1
ATOM 2265 C C . PHE A 1 274 ? 16.833 7.113 -31.814 1.00 91.62 274 PHE A C 1
ATOM 2267 O O . PHE A 1 274 ? 16.206 7.935 -31.152 1.00 91.62 274 PHE A O 1
ATOM 2274 N N . VAL A 1 275 ? 17.546 7.476 -32.885 1.00 90.44 275 VAL A N 1
ATOM 2275 C CA . VAL A 1 275 ? 17.667 8.869 -33.342 1.00 90.44 275 VAL A CA 1
ATOM 2276 C C . VAL A 1 275 ? 16.301 9.488 -33.653 1.00 90.44 275 VAL A C 1
ATOM 2278 O O . VAL A 1 275 ? 16.041 10.636 -33.286 1.00 90.44 275 VAL A O 1
ATOM 2281 N N . LYS A 1 276 ? 15.397 8.743 -34.303 1.00 91.19 276 LYS A N 1
ATOM 2282 C CA . LYS A 1 276 ? 14.023 9.210 -34.561 1.00 91.19 276 LYS A CA 1
ATOM 2283 C C . LYS A 1 276 ? 13.258 9.465 -33.262 1.00 91.19 276 LYS A C 1
ATOM 2285 O O . LYS A 1 276 ? 12.563 10.477 -33.174 1.00 91.19 276 LYS A O 1
ATOM 2290 N N . LEU A 1 277 ? 13.393 8.586 -32.265 1.00 89.62 277 LEU A N 1
ATOM 2291 C CA . LEU A 1 277 ? 12.800 8.811 -30.947 1.00 89.62 277 LEU A CA 1
ATOM 2292 C C . LEU A 1 277 ? 13.407 10.047 -30.277 1.00 89.62 277 LEU A C 1
ATOM 2294 O O . LEU A 1 277 ? 12.652 10.913 -29.853 1.00 89.62 277 LEU A O 1
ATOM 2298 N N . ALA A 1 278 ? 14.735 10.153 -30.217 1.00 88.38 278 ALA A N 1
ATOM 2299 C CA . ALA A 1 278 ? 15.432 11.250 -29.552 1.00 88.38 278 ALA A CA 1
ATOM 2300 C C . ALA A 1 278 ? 15.029 12.616 -30.123 1.00 88.38 278 ALA A C 1
ATOM 2302 O O . ALA A 1 278 ? 14.761 13.548 -29.369 1.00 88.38 278 ALA A O 1
ATOM 2303 N N . LYS A 1 279 ? 14.880 12.714 -31.453 1.00 87.75 279 LYS A N 1
ATOM 2304 C CA . LYS A 1 279 ? 14.346 13.913 -32.117 1.00 87.75 279 LYS A CA 1
ATOM 2305 C C . LYS A 1 279 ? 12.881 14.175 -31.771 1.00 87.75 279 LYS A C 1
ATOM 2307 O O . LYS A 1 279 ? 12.519 15.315 -31.512 1.00 87.75 279 LYS A O 1
ATOM 2312 N N . LYS A 1 280 ? 12.035 13.138 -31.750 1.00 87.06 280 LYS A N 1
ATOM 2313 C CA . LYS A 1 280 ? 10.612 13.263 -31.386 1.00 87.06 280 LYS A CA 1
ATOM 2314 C C . LYS A 1 280 ? 10.424 13.721 -29.935 1.00 87.06 280 LYS A C 1
ATOM 2316 O O . LYS A 1 280 ? 9.511 14.491 -29.669 1.00 87.06 280 LYS A O 1
ATOM 2321 N N . GLN A 1 281 ? 11.269 13.236 -29.027 1.00 84.44 281 GLN A N 1
ATOM 2322 C CA . GLN A 1 281 ? 11.253 13.567 -27.599 1.00 84.44 281 GLN A CA 1
ATOM 2323 C C . GLN A 1 281 ? 12.088 14.813 -27.261 1.00 84.44 281 GLN A C 1
ATOM 2325 O O . GLN A 1 281 ? 12.120 15.228 -26.109 1.00 84.44 281 GLN A O 1
ATOM 2330 N N . ASN A 1 282 ? 12.741 15.422 -28.260 1.00 83.19 282 ASN A N 1
ATOM 2331 C CA . ASN A 1 282 ? 13.553 16.630 -28.127 1.00 83.19 282 ASN A CA 1
ATOM 2332 C C . ASN A 1 282 ? 14.687 16.514 -27.087 1.00 83.19 282 ASN A C 1
ATOM 2334 O O . ASN A 1 282 ? 14.921 17.431 -26.302 1.00 83.19 282 ASN A O 1
ATOM 2338 N N . PHE A 1 283 ? 15.392 15.378 -27.067 1.00 81.50 283 PHE A N 1
ATOM 2339 C CA . PHE A 1 283 ? 16.491 15.159 -26.126 1.00 81.50 283 PHE A CA 1
ATOM 2340 C C . PHE A 1 283 ? 17.666 16.117 -26.364 1.00 81.50 283 PHE A C 1
ATOM 2342 O O . PHE A 1 283 ? 18.112 16.322 -27.496 1.00 81.50 283 PHE A O 1
ATOM 2349 N N . ASN A 1 284 ? 18.206 16.666 -25.272 1.00 76.25 284 ASN A N 1
ATOM 2350 C CA . ASN A 1 284 ? 19.212 17.732 -25.291 1.00 76.25 284 ASN A CA 1
ATOM 2351 C C . ASN A 1 284 ? 20.513 17.330 -26.005 1.00 76.25 284 ASN A C 1
ATOM 2353 O O . ASN A 1 284 ? 21.077 18.134 -26.745 1.00 76.25 284 ASN A O 1
ATOM 2357 N N . PHE A 1 285 ? 20.937 16.072 -25.863 1.00 76.69 285 PHE A N 1
ATOM 2358 C CA . PHE A 1 285 ? 22.141 15.521 -26.498 1.00 76.69 285 PHE A CA 1
ATOM 2359 C C . PHE A 1 285 ? 21.986 15.241 -28.003 1.00 76.69 285 PHE A C 1
ATOM 2361 O O . PHE A 1 285 ? 22.948 14.842 -28.657 1.00 76.69 285 PHE A O 1
ATOM 2368 N N . TRP A 1 286 ? 20.785 15.423 -28.565 1.00 71.69 286 TRP A N 1
ATOM 2369 C CA . TRP A 1 286 ? 20.514 15.230 -29.992 1.00 71.69 286 TRP A CA 1
ATOM 2370 C C . TRP A 1 286 ? 19.958 16.487 -30.682 1.00 71.69 286 TRP A C 1
ATOM 2372 O O . TRP A 1 286 ? 19.398 16.406 -31.783 1.00 71.69 286 TRP A O 1
ATOM 2382 N N . ARG A 1 287 ? 20.135 17.661 -30.054 1.00 58.91 287 ARG A N 1
ATOM 2383 C CA . ARG A 1 287 ? 19.838 18.965 -30.663 1.00 58.91 287 ARG A CA 1
ATOM 2384 C C . ARG A 1 287 ? 20.699 19.127 -31.917 1.00 58.91 287 ARG A C 1
ATOM 2386 O O . ARG A 1 287 ? 21.923 19.168 -31.836 1.00 58.91 287 ARG A O 1
ATOM 2393 N N . THR A 1 288 ? 20.038 19.145 -33.071 1.00 54.09 288 THR A N 1
ATOM 2394 C CA . THR A 1 288 ? 20.647 19.495 -34.362 1.00 54.09 288 THR A CA 1
ATOM 2395 C C . THR A 1 288 ? 20.379 20.960 -34.647 1.00 54.09 288 THR A C 1
ATOM 2397 O O . THR A 1 288 ? 19.244 21.391 -34.343 1.00 54.09 288 THR A O 1
#

Foldseek 3Di:
DPDPPPDDPPVPDDPVLVVLLVVLCVVVVVVVVVVVVVVCVVPPDDDDDDPPVVVVVVVVLSSLLSVLLVVLVVLLVVLCVVQVPQQLPDDDDPVVDDPLLVVLLCVVLVVCLVVLDDPDDDDDDDDDDPSPDPDLVNLVVVLVVLVVVLVVLVVCLVVVVDDPVVNVVSVVVSVVSVVVSVSSSQVNLSVGPSSSSNCCSPPPVNVSVSSSSSSVVSCCVVVVDDDQDDDWPDDQADPVRHGAFDADPVRDFDADPVRHGHTPTDVVVSVVVVLVVCVVVVPPVNDD

Secondary structure (DSSP, 8-state):
---TT----GGGS-HHHHHHHHHHHHHHHHHHHHHHHHHHTTS-----S-HHHHHHHHHHHHHHHHHHHHHHHHHHHHHHHHHTT--TTS---GGGS-HHHHHHHHHHHHHHHHHT---------------S---HHHHHHHHHHHHHHHHHHHHHHHTT-S-HHHHHHHHHHHHHHHHHHHHHHHHHHHHSHHHHHHHHHH-HHHHHHHHHHHHHHHHHHHS---------SS-SB-TTSPBPB-B-TTSSBPB-TTSPBPB---HHHHHHHHHHHHHHTT-GGG--